Protein AF-A0A5Q0H2X4-F1 (afdb_monomer_lite)

Radius of gyration: 27.05 Å; chains: 1; bounding box: 94×73×56 Å

Structure (mmCIF, N/CA/C/O backbone):
data_AF-A0A5Q0H2X4-F1
#
_entry.id   AF-A0A5Q0H2X4-F1
#
loop_
_atom_site.group_PDB
_atom_site.id
_atom_site.type_symbol
_atom_site.label_atom_id
_atom_site.label_alt_id
_atom_site.label_comp_id
_atom_site.label_asym_id
_atom_site.label_entity_id
_atom_site.label_seq_id
_atom_site.pdbx_PDB_ins_code
_atom_site.Cartn_x
_atom_site.Cartn_y
_atom_site.Cartn_z
_atom_site.occupancy
_atom_site.B_iso_or_equiv
_atom_site.auth_seq_id
_atom_site.auth_comp_id
_atom_site.auth_asym_id
_atom_site.auth_atom_id
_atom_site.pdbx_PDB_model_num
ATOM 1 N N . MET A 1 1 ? -45.430 1.462 -31.058 1.00 43.75 1 MET A N 1
ATOM 2 C CA . MET A 1 1 ? -44.218 1.511 -31.895 1.00 43.75 1 MET A CA 1
ATOM 3 C C . MET A 1 1 ? -43.609 2.867 -31.602 1.00 43.75 1 MET A C 1
ATOM 5 O O . MET A 1 1 ? -44.074 3.861 -32.139 1.00 43.75 1 MET A O 1
ATOM 9 N N . THR A 1 2 ? -42.750 2.924 -30.590 1.00 47.56 2 THR A N 1
ATOM 10 C CA . THR A 1 2 ? -42.225 4.180 -30.048 1.00 47.56 2 THR A CA 1
ATOM 11 C C . THR A 1 2 ? -40.719 4.004 -29.988 1.00 47.56 2 THR A C 1
ATOM 13 O O . THR A 1 2 ? -40.235 3.204 -29.190 1.00 47.56 2 THR A O 1
ATOM 16 N N . ASP A 1 3 ? -40.020 4.670 -30.903 1.00 52.47 3 ASP A N 1
ATOM 17 C CA . ASP A 1 3 ? -38.563 4.743 -30.939 1.00 52.47 3 ASP A CA 1
ATOM 18 C C . ASP A 1 3 ? -38.061 5.414 -29.659 1.00 52.47 3 ASP A C 1
ATOM 20 O O . ASP A 1 3 ? -38.459 6.538 -29.345 1.00 52.47 3 ASP A O 1
ATOM 24 N N . GLN A 1 4 ? -37.188 4.729 -28.919 1.00 46.78 4 GLN A N 1
ATOM 25 C CA . GLN A 1 4 ? -36.352 5.382 -27.919 1.00 46.78 4 GLN A CA 1
ATOM 26 C C . GLN A 1 4 ? -35.017 5.784 -28.557 1.00 46.78 4 GLN A C 1
ATOM 28 O O . GLN A 1 4 ? -34.407 4.967 -29.251 1.00 46.78 4 GLN A O 1
ATOM 33 N N . PRO A 1 5 ? -34.541 7.017 -28.318 1.00 55.75 5 PRO A N 1
ATOM 34 C CA . PRO A 1 5 ? -33.238 7.451 -28.785 1.00 55.75 5 PRO A CA 1
ATOM 35 C C . PRO A 1 5 ? -32.143 6.781 -27.949 1.00 55.75 5 PRO A C 1
ATOM 37 O O . PRO A 1 5 ? -32.189 6.775 -26.720 1.00 55.75 5 PRO A O 1
ATOM 40 N N . ILE A 1 6 ? -31.155 6.209 -28.634 1.00 51.12 6 ILE A N 1
ATOM 41 C CA . ILE A 1 6 ? -29.937 5.687 -28.017 1.00 51.12 6 ILE A CA 1
ATOM 42 C C . ILE A 1 6 ? -29.057 6.896 -27.699 1.00 51.12 6 ILE A C 1
ATOM 44 O O . ILE A 1 6 ? -28.429 7.465 -28.595 1.00 51.12 6 ILE A O 1
ATOM 48 N N . ASP A 1 7 ? -29.034 7.303 -26.430 1.00 46.31 7 ASP A N 1
ATOM 49 C CA . ASP A 1 7 ? -28.083 8.296 -25.940 1.00 46.31 7 ASP A CA 1
ATOM 50 C C . ASP A 1 7 ? -26.659 7.777 -26.164 1.00 46.31 7 ASP A C 1
ATOM 52 O O . ASP A 1 7 ? -26.173 6.861 -25.498 1.00 46.31 7 ASP A O 1
ATOM 56 N N . SER A 1 8 ? -25.984 8.381 -27.140 1.00 51.12 8 SER A N 1
ATOM 57 C CA . SER A 1 8 ? -24.562 8.189 -27.410 1.00 51.12 8 SER A CA 1
ATOM 58 C C . SER A 1 8 ? -23.751 8.976 -26.381 1.00 51.12 8 SER A C 1
ATOM 60 O O . SER A 1 8 ? -23.125 9.988 -26.694 1.00 51.12 8 SER A O 1
ATOM 62 N N . ALA A 1 9 ? -23.786 8.535 -25.124 1.00 49.41 9 ALA A N 1
ATOM 63 C CA . ALA A 1 9 ? -22.843 9.001 -24.122 1.00 49.41 9 ALA A CA 1
ATOM 64 C C . ALA A 1 9 ? -21.481 8.368 -24.429 1.00 49.41 9 ALA A C 1
ATOM 66 O O . ALA A 1 9 ? -21.267 7.172 -24.244 1.00 49.41 9 ALA A O 1
ATOM 67 N N . SER A 1 10 ? -20.579 9.195 -24.953 1.00 47.31 10 SER A N 1
ATOM 68 C CA . SER A 1 10 ? -19.174 8.883 -25.189 1.00 47.31 10 SER A CA 1
ATOM 69 C C . SER A 1 10 ? -18.536 8.342 -23.906 1.00 47.31 10 SER A C 1
ATOM 71 O O . SER A 1 10 ? -18.196 9.097 -22.994 1.00 47.31 10 SER A O 1
ATOM 73 N N . THR A 1 11 ? -18.398 7.021 -23.814 1.00 44.31 11 THR A N 1
ATOM 74 C CA . THR A 1 11 ? -17.604 6.362 -22.781 1.00 44.31 11 THR A CA 1
ATOM 75 C C . THR A 1 11 ? -16.141 6.630 -23.098 1.00 44.31 11 THR A C 1
ATOM 77 O O . THR A 1 11 ? -15.501 5.864 -23.823 1.00 44.31 11 THR A O 1
ATOM 80 N N . ALA A 1 12 ? -15.601 7.731 -22.570 1.00 47.34 12 ALA A N 1
ATOM 81 C CA . ALA A 1 12 ? -14.167 7.823 -22.353 1.00 47.34 12 ALA A CA 1
ATOM 82 C C . ALA A 1 12 ? -13.797 6.599 -21.509 1.00 47.34 12 ALA A C 1
ATOM 84 O O . ALA A 1 12 ? -14.137 6.519 -20.331 1.00 47.34 12 ALA A O 1
ATOM 85 N N . THR A 1 13 ? -13.235 5.588 -22.167 1.00 57.12 13 THR A N 1
ATOM 86 C CA . THR A 1 13 ? -12.832 4.346 -21.519 1.00 57.12 13 THR A CA 1
ATOM 87 C C . THR A 1 13 ? -11.725 4.736 -20.562 1.00 57.12 13 THR A C 1
ATOM 89 O O . THR A 1 13 ? -10.638 5.116 -21.001 1.00 57.12 13 THR A O 1
ATOM 92 N N . GLU A 1 14 ? -12.026 4.745 -19.265 1.00 60.31 14 GLU A N 1
ATOM 93 C CA . GLU A 1 14 ? -10.989 4.929 -18.263 1.00 60.31 14 GLU A CA 1
ATOM 94 C C . GLU A 1 14 ? -9.902 3.874 -18.517 1.00 60.31 14 GLU A C 1
ATOM 96 O O . GLU A 1 14 ? -10.232 2.716 -18.803 1.00 60.31 14 GLU A O 1
ATOM 101 N N . PRO A 1 15 ? -8.614 4.258 -18.490 1.00 70.81 15 PRO A N 1
ATOM 102 C CA . PRO A 1 15 ? -7.536 3.303 -18.682 1.00 70.81 15 PRO A CA 1
ATOM 103 C C . PRO A 1 15 ? -7.686 2.161 -17.675 1.00 70.81 15 PRO A C 1
ATOM 105 O O . PRO A 1 15 ? -7.915 2.392 -16.486 1.00 70.81 15 PRO A O 1
ATOM 108 N N . SER A 1 16 ? -7.599 0.922 -18.163 1.00 80.31 16 SER A N 1
ATOM 109 C CA . SER A 1 16 ? -7.745 -0.254 -17.309 1.00 80.31 16 SER A CA 1
ATOM 110 C C . SER A 1 16 ? -6.611 -0.317 -16.281 1.00 80.31 16 SER A C 1
ATOM 112 O O . SER A 1 16 ? -5.504 0.164 -16.514 1.00 80.31 16 SER A O 1
ATOM 114 N N . ALA A 1 17 ? -6.853 -0.968 -15.143 1.00 73.88 17 ALA A N 1
ATOM 115 C CA . ALA A 1 17 ? -5.816 -1.145 -14.125 1.00 73.88 17 ALA A CA 1
ATOM 116 C C . ALA A 1 17 ? -4.583 -1.900 -14.659 1.00 73.88 17 ALA A C 1
ATOM 118 O O . ALA A 1 17 ? -3.464 -1.663 -14.218 1.00 73.88 17 ALA A O 1
ATOM 119 N N . GLU A 1 18 ? -4.780 -2.797 -15.625 1.00 78.81 18 GLU A N 1
ATOM 120 C CA . GLU A 1 18 ? -3.687 -3.478 -16.319 1.00 78.81 18 GLU A CA 1
ATOM 121 C C . GLU A 1 18 ? -2.883 -2.507 -17.191 1.00 78.81 18 GLU A C 1
ATOM 123 O O . GLU A 1 18 ? -1.657 -2.528 -17.158 1.00 78.81 18 GLU A O 1
ATOM 128 N N . HIS A 1 19 ? -3.557 -1.593 -17.897 1.00 83.19 19 HIS A N 1
ATOM 129 C CA . HIS A 1 19 ? -2.894 -0.536 -18.658 1.00 83.19 19 HIS A CA 1
ATOM 130 C C . HIS A 1 19 ? -2.036 0.367 -17.763 1.00 83.19 19 HIS A C 1
ATOM 132 O O . HIS A 1 19 ? -0.906 0.689 -18.125 1.00 83.19 19 HIS A O 1
ATOM 138 N N . ASP A 1 20 ? -2.537 0.739 -16.583 1.00 84.44 20 ASP A N 1
ATOM 139 C CA . ASP A 1 20 ? -1.793 1.567 -15.629 1.00 84.44 20 ASP A CA 1
ATOM 140 C C . ASP A 1 20 ? -0.519 0.881 -15.137 1.00 84.44 20 ASP A C 1
ATOM 142 O O . ASP A 1 20 ? 0.549 1.493 -15.114 1.00 84.44 20 ASP A O 1
ATOM 146 N N . VAL A 1 21 ? -0.620 -0.401 -14.786 1.00 81.75 21 VAL A N 1
ATOM 147 C CA . VAL A 1 21 ? 0.524 -1.200 -14.343 1.00 81.75 21 VAL A CA 1
ATOM 148 C C . VAL A 1 21 ? 1.541 -1.366 -15.469 1.00 81.75 21 VAL A C 1
ATOM 150 O O . VAL A 1 21 ? 2.728 -1.154 -15.243 1.00 81.75 21 VAL A O 1
ATOM 153 N N . VAL A 1 22 ? 1.097 -1.662 -16.693 1.00 83.56 22 VAL A N 1
ATOM 154 C CA . VAL A 1 22 ? 1.979 -1.763 -17.867 1.00 83.56 22 VAL A CA 1
ATOM 155 C C . VAL A 1 22 ? 2.694 -0.438 -18.140 1.00 83.56 22 VAL A C 1
ATOM 157 O O . VAL A 1 22 ? 3.900 -0.429 -18.378 1.00 83.56 22 VAL A O 1
ATOM 160 N N . MET A 1 23 ? 1.984 0.690 -18.066 1.00 84.25 23 MET A N 1
ATOM 161 C CA . MET A 1 23 ? 2.589 2.012 -18.240 1.00 84.25 23 MET A CA 1
ATOM 162 C C . MET A 1 23 ? 3.655 2.287 -17.171 1.00 84.25 23 MET A C 1
ATOM 164 O O . MET A 1 23 ? 4.727 2.803 -17.481 1.00 84.25 23 MET A O 1
ATOM 168 N N . LEU A 1 24 ? 3.383 1.925 -15.917 1.00 81.56 24 LEU A N 1
ATOM 169 C CA . LEU A 1 24 ? 4.330 2.094 -14.820 1.00 81.56 24 LEU A CA 1
ATOM 170 C C . LEU A 1 24 ? 5.539 1.146 -14.923 1.00 81.56 24 LEU A C 1
ATOM 172 O O . LEU A 1 24 ? 6.652 1.543 -14.585 1.00 81.56 24 LEU A O 1
ATOM 176 N N . LEU A 1 25 ? 5.349 -0.083 -15.408 1.00 82.12 25 LEU A N 1
ATOM 177 C CA . LEU A 1 25 ? 6.445 -1.015 -15.688 1.00 82.12 25 LEU A CA 1
ATOM 178 C C . LEU A 1 25 ? 7.352 -0.505 -16.805 1.00 82.12 25 LEU A C 1
ATOM 180 O O . LEU A 1 25 ? 8.570 -0.591 -16.685 1.00 82.12 25 LEU A O 1
ATOM 184 N N . ALA A 1 26 ? 6.785 0.096 -17.852 1.00 81.06 26 ALA A N 1
ATOM 185 C CA . ALA A 1 26 ? 7.577 0.669 -18.935 1.00 81.06 26 ALA A CA 1
ATOM 186 C C . ALA A 1 26 ? 8.573 1.736 -18.435 1.00 81.06 26 ALA A C 1
ATOM 188 O O . ALA A 1 26 ? 9.658 1.870 -18.999 1.00 81.06 26 ALA A O 1
ATOM 189 N N . LEU A 1 27 ? 8.260 2.451 -17.345 1.00 72.88 27 LEU A N 1
ATOM 190 C CA . LEU A 1 27 ? 9.184 3.397 -16.709 1.00 72.88 27 LEU A CA 1
ATOM 191 C C . LEU A 1 27 ? 10.402 2.706 -16.068 1.00 72.88 27 LEU A C 1
ATOM 193 O O . LEU A 1 27 ? 11.499 3.263 -16.093 1.00 72.88 27 LEU A O 1
ATOM 197 N N . LEU A 1 28 ? 10.239 1.495 -15.524 1.00 70.38 28 LEU A N 1
ATOM 198 C CA . LEU A 1 28 ? 11.356 0.713 -14.975 1.00 70.38 28 LEU A CA 1
ATOM 199 C C . LEU A 1 28 ? 12.333 0.254 -16.064 1.00 70.38 28 LEU A C 1
ATOM 201 O O . LEU A 1 28 ? 13.541 0.192 -15.813 1.00 70.38 28 LEU A O 1
ATOM 205 N N . ASP A 1 29 ? 11.811 -0.044 -17.254 1.00 73.94 29 ASP A N 1
ATOM 206 C CA . ASP A 1 29 ? 12.582 -0.597 -18.369 1.00 73.94 29 ASP A CA 1
ATOM 207 C C . ASP A 1 29 ? 13.216 0.477 -19.265 1.00 73.94 29 ASP A C 1
ATOM 209 O O . ASP A 1 29 ? 14.289 0.252 -19.826 1.00 73.94 29 ASP A O 1
ATOM 213 N N . ALA A 1 30 ? 12.582 1.648 -19.398 1.00 65.19 30 ALA A N 1
ATOM 214 C CA . ALA A 1 30 ? 13.017 2.701 -20.318 1.00 65.19 30 ALA A CA 1
ATOM 215 C C . ALA A 1 30 ? 14.294 3.442 -19.878 1.00 65.19 30 ALA A C 1
ATOM 217 O O . ALA A 1 30 ? 14.998 4.001 -20.721 1.00 65.19 30 ALA A O 1
ATOM 218 N N . GLU A 1 31 ? 14.606 3.465 -18.579 1.00 62.66 31 GLU A N 1
ATOM 219 C CA . GLU A 1 31 ? 15.732 4.237 -18.046 1.00 62.66 31 GLU A CA 1
ATOM 220 C C . GLU A 1 31 ? 16.996 3.366 -17.877 1.00 62.66 31 GLU A C 1
ATOM 222 O O . GLU A 1 31 ? 16.933 2.269 -17.295 1.00 62.66 31 GLU A O 1
ATOM 227 N N . PRO A 1 32 ? 18.183 3.850 -18.305 1.00 60.59 32 PRO A N 1
ATOM 2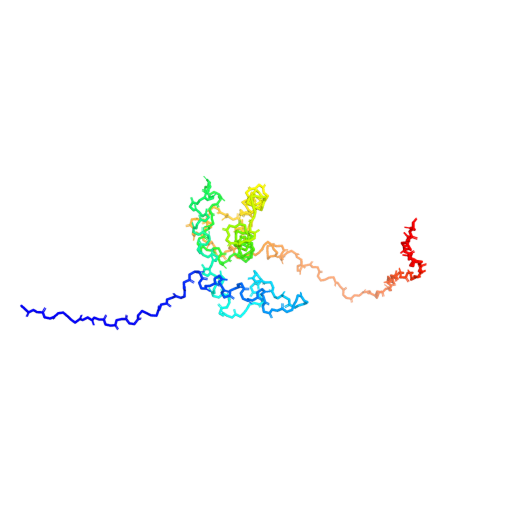28 C CA . PRO A 1 32 ? 19.454 3.211 -17.976 1.00 60.59 32 PRO A CA 1
ATOM 229 C C . PRO A 1 32 ? 19.545 2.991 -16.464 1.00 60.59 32 PRO A C 1
ATOM 231 O O . PRO A 1 32 ? 19.158 3.867 -15.693 1.00 60.59 32 PRO A O 1
ATOM 234 N N . ALA A 1 33 ? 20.103 1.862 -16.015 1.00 59.34 33 ALA A N 1
ATOM 235 C CA . ALA A 1 33 ? 20.155 1.503 -14.589 1.00 59.34 33 ALA A CA 1
ATOM 236 C C . ALA A 1 33 ? 20.728 2.611 -13.672 1.00 59.34 33 ALA A C 1
ATOM 238 O O . ALA A 1 33 ? 20.373 2.677 -12.500 1.00 59.34 33 ALA A O 1
ATOM 239 N N . ALA A 1 34 ? 21.566 3.502 -14.214 1.00 52.75 34 ALA A N 1
ATOM 240 C CA . ALA A 1 34 ? 22.149 4.646 -13.514 1.00 52.75 34 ALA A CA 1
ATOM 241 C C . ALA A 1 34 ? 21.173 5.819 -13.237 1.00 52.75 34 ALA A C 1
ATOM 243 O O . ALA A 1 34 ? 21.493 6.668 -12.410 1.00 52.75 34 ALA A O 1
ATOM 244 N N . ILE A 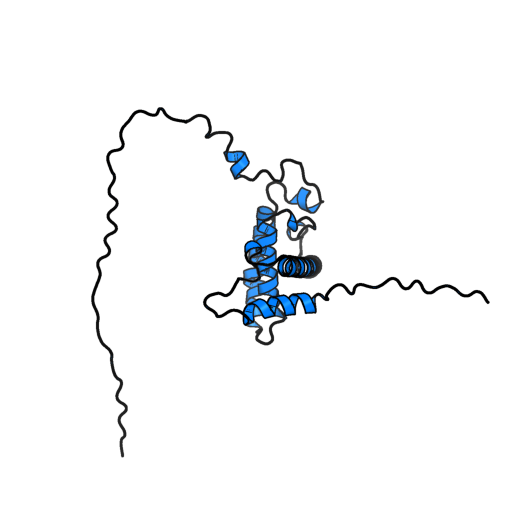1 35 ? 20.010 5.884 -13.904 1.00 61.59 35 ILE A N 1
ATOM 245 C CA . ILE A 1 35 ? 19.006 6.971 -13.812 1.00 61.59 35 ILE A CA 1
ATOM 246 C C . ILE A 1 35 ? 17.589 6.383 -13.641 1.00 61.59 35 ILE A C 1
ATOM 248 O O . ILE A 1 35 ? 16.591 6.963 -14.061 1.00 61.59 35 ILE A O 1
ATOM 252 N N . ARG A 1 36 ? 17.447 5.194 -13.044 1.00 63.38 36 ARG A N 1
ATOM 253 C CA . ARG A 1 36 ? 16.109 4.625 -12.830 1.00 63.38 36 ARG A CA 1
ATOM 254 C C . ARG A 1 36 ? 15.339 5.441 -11.800 1.00 63.38 36 ARG A C 1
ATOM 256 O O . ARG A 1 36 ? 15.615 5.384 -10.601 1.00 63.38 36 ARG A O 1
ATOM 263 N N . ARG A 1 37 ? 14.347 6.190 -12.281 1.00 70.62 37 ARG A N 1
ATOM 264 C CA . ARG A 1 37 ? 13.335 6.829 -11.440 1.00 70.62 37 ARG A CA 1
ATOM 265 C C . ARG A 1 37 ? 12.542 5.726 -10.746 1.00 70.62 37 ARG A C 1
ATOM 267 O O . ARG A 1 37 ? 12.038 4.813 -11.391 1.00 70.62 37 ARG A O 1
ATOM 274 N N . THR A 1 38 ? 12.484 5.771 -9.419 1.00 80.69 38 THR A N 1
ATOM 275 C CA . THR A 1 38 ? 11.774 4.756 -8.640 1.00 80.69 38 THR A CA 1
ATOM 276 C C . THR A 1 38 ? 10.268 4.951 -8.821 1.00 80.69 38 THR A C 1
ATOM 278 O O . THR A 1 38 ? 9.749 6.015 -8.473 1.00 80.69 38 THR A O 1
ATOM 281 N N . PRO A 1 39 ? 9.534 3.958 -9.349 1.00 80.69 39 PRO A N 1
ATOM 282 C CA . PRO A 1 39 ? 8.144 4.143 -9.763 1.00 80.69 39 PRO A CA 1
ATOM 283 C C . PRO A 1 39 ? 7.158 4.241 -8.584 1.00 80.69 39 PRO A C 1
ATOM 285 O O . PRO A 1 39 ? 5.969 4.470 -8.784 1.00 80.69 39 PRO A O 1
ATOM 288 N N . TRP A 1 40 ? 7.637 4.086 -7.346 1.00 87.94 40 TRP A N 1
ATOM 289 C CA . TRP A 1 40 ? 6.902 4.353 -6.103 1.00 87.94 40 TRP A CA 1
ATOM 290 C C . TRP A 1 40 ? 7.168 5.749 -5.514 1.00 87.94 40 TRP A C 1
ATOM 292 O O . TRP A 1 40 ? 6.547 6.132 -4.522 1.00 87.94 40 TRP A O 1
ATOM 302 N N . THR A 1 41 ? 8.086 6.532 -6.090 1.00 90.38 41 THR A N 1
ATOM 303 C CA . THR A 1 41 ? 8.434 7.862 -5.574 1.00 90.38 41 THR A CA 1
ATOM 304 C C . THR A 1 41 ? 7.604 8.931 -6.265 1.00 90.38 41 THR A C 1
ATOM 306 O O . THR A 1 41 ? 7.969 9.420 -7.329 1.00 90.38 41 THR A O 1
ATOM 309 N N . TRP A 1 42 ? 6.517 9.356 -5.617 1.00 90.75 42 TRP A N 1
ATOM 310 C CA . TRP A 1 42 ? 5.575 10.361 -6.128 1.00 90.75 42 TRP A CA 1
ATOM 311 C C . TRP A 1 42 ? 6.233 11.617 -6.724 1.00 90.75 42 TRP A C 1
ATOM 313 O O . TRP A 1 42 ? 5.794 12.103 -7.761 1.00 90.75 42 TRP A O 1
ATOM 323 N N . ALA A 1 43 ? 7.298 12.132 -6.101 1.00 90.56 43 ALA A N 1
ATOM 324 C CA . ALA A 1 43 ? 7.998 13.336 -6.557 1.00 90.56 43 ALA A CA 1
ATOM 325 C C . ALA A 1 43 ? 8.804 13.145 -7.858 1.00 90.56 43 ALA A C 1
ATOM 327 O O . ALA A 1 43 ? 9.158 14.127 -8.504 1.00 90.56 43 ALA A O 1
ATOM 328 N N . ALA A 1 44 ? 9.103 11.900 -8.238 1.00 88.00 44 ALA A N 1
ATOM 329 C CA . ALA A 1 44 ? 9.840 11.561 -9.454 1.00 88.00 44 ALA A CA 1
ATOM 330 C C . ALA A 1 44 ? 8.921 11.302 -10.665 1.00 88.00 44 ALA A C 1
ATOM 332 O O . ALA A 1 44 ? 9.417 11.062 -11.769 1.00 88.00 44 ALA A O 1
ATOM 333 N N . LEU A 1 45 ? 7.600 11.336 -10.456 1.00 88.31 45 LEU A N 1
ATOM 334 C CA . LEU A 1 45 ? 6.588 10.981 -11.445 1.00 88.31 45 LEU A CA 1
ATOM 335 C C . LEU A 1 45 ? 5.957 12.223 -12.091 1.00 88.31 45 LEU A C 1
ATOM 337 O O . LEU A 1 45 ? 5.697 13.243 -11.451 1.00 88.31 45 LEU A O 1
ATOM 341 N N . SER A 1 46 ? 5.657 12.114 -13.379 1.00 89.94 46 SER A N 1
ATOM 342 C CA . SER A 1 46 ? 4.808 13.041 -14.121 1.00 89.94 46 SER A CA 1
ATOM 343 C C . SER A 1 46 ? 3.357 12.984 -13.629 1.00 89.94 46 SER A C 1
ATOM 345 O O . SER A 1 46 ? 2.926 12.043 -12.965 1.00 89.94 46 SER A O 1
ATOM 347 N N . LYS A 1 47 ? 2.541 13.975 -14.005 1.00 91.62 47 LYS A N 1
ATOM 348 C CA . LYS A 1 47 ? 1.118 14.019 -13.618 1.00 91.62 47 LYS A CA 1
ATOM 349 C C . LYS A 1 47 ? 0.335 12.779 -14.067 1.00 91.62 47 LYS A C 1
ATOM 351 O O . LYS A 1 47 ? -0.542 12.322 -13.338 1.00 91.62 47 LYS A O 1
ATOM 356 N N . GLN A 1 48 ? 0.642 12.253 -15.252 1.00 90.25 48 GLN A N 1
ATOM 357 C CA . GLN A 1 48 ? -0.014 11.061 -15.789 1.00 90.25 48 GLN A CA 1
ATOM 358 C C . GLN A 1 48 ? 0.387 9.806 -15.005 1.00 90.25 48 GLN A C 1
ATOM 360 O O . GLN A 1 48 ? -0.480 9.018 -14.631 1.00 90.25 48 GLN A O 1
ATOM 365 N N . GLU A 1 49 ? 1.674 9.662 -14.690 1.00 90.94 49 GLU A N 1
ATOM 366 C CA . GLU A 1 49 ? 2.194 8.554 -13.881 1.00 90.94 49 GLU A CA 1
ATOM 367 C C . GLU A 1 49 ? 1.654 8.602 -12.447 1.00 90.94 49 GLU A C 1
ATOM 369 O O . GLU A 1 49 ? 1.237 7.576 -11.919 1.00 90.94 49 GLU A O 1
ATOM 374 N N . ILE A 1 50 ? 1.554 9.791 -11.839 1.00 93.69 50 ILE A N 1
ATOM 375 C CA . ILE A 1 50 ? 0.912 9.976 -10.527 1.00 93.69 50 ILE A CA 1
ATOM 376 C C . ILE A 1 50 ? -0.547 9.512 -10.571 1.00 93.69 50 ILE A C 1
ATOM 378 O O . ILE A 1 50 ? -1.003 8.828 -9.655 1.00 93.69 50 ILE A O 1
ATOM 382 N N . ALA A 1 51 ? -1.293 9.870 -11.619 1.00 93.50 51 ALA A N 1
ATOM 383 C CA . ALA A 1 51 ? -2.688 9.460 -11.750 1.00 93.50 51 ALA A CA 1
ATOM 384 C C . ALA A 1 51 ? -2.830 7.933 -11.878 1.00 93.50 51 ALA A C 1
ATOM 386 O O . ALA A 1 51 ? -3.715 7.352 -11.249 1.00 93.50 51 ALA A O 1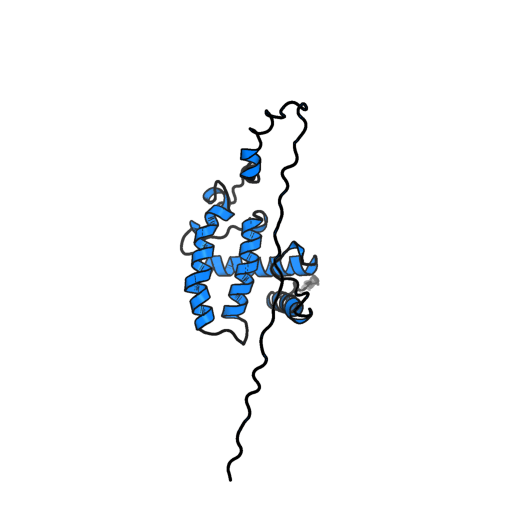
ATOM 387 N N . ALA A 1 52 ? -1.944 7.283 -12.635 1.00 92.50 52 ALA A N 1
ATOM 388 C CA . ALA A 1 52 ? -1.927 5.828 -12.771 1.00 92.50 52 ALA A CA 1
ATOM 389 C C . ALA A 1 52 ? -1.489 5.114 -11.488 1.00 92.50 52 ALA A C 1
ATOM 391 O O . ALA A 1 52 ? -2.138 4.155 -11.068 1.00 92.50 52 ALA A O 1
ATOM 392 N N . LEU A 1 53 ? -0.453 5.611 -10.805 1.00 94.31 53 LEU A N 1
ATOM 393 C CA . LEU A 1 53 ? -0.039 5.068 -9.513 1.00 94.31 53 LEU A CA 1
ATOM 394 C C . LEU A 1 53 ? -1.168 5.196 -8.488 1.00 94.31 53 LEU A C 1
ATOM 396 O O . LEU A 1 53 ? -1.457 4.238 -7.781 1.00 94.31 53 LEU A O 1
ATOM 400 N N . ARG A 1 54 ? -1.878 6.330 -8.453 1.00 96.19 54 ARG A N 1
ATOM 401 C CA . ARG A 1 54 ? -3.041 6.516 -7.572 1.00 96.19 54 ARG A CA 1
ATOM 402 C C . ARG A 1 54 ? -4.146 5.496 -7.845 1.00 96.19 54 ARG A C 1
ATOM 404 O O . ARG A 1 54 ? -4.671 4.923 -6.893 1.00 96.19 54 ARG A O 1
ATOM 411 N N . ARG A 1 55 ? -4.500 5.250 -9.112 1.00 95.56 55 ARG A N 1
ATOM 412 C CA . ARG A 1 55 ? -5.503 4.229 -9.473 1.00 95.56 55 ARG A CA 1
ATOM 413 C C . ARG A 1 55 ? -5.046 2.824 -9.079 1.00 95.56 55 ARG A C 1
ATOM 415 O O . ARG A 1 55 ? -5.830 2.072 -8.503 1.00 95.56 55 ARG A O 1
ATOM 422 N N . THR A 1 56 ? -3.771 2.514 -9.303 1.00 95.12 56 THR A N 1
ATOM 423 C CA . THR A 1 56 ? -3.170 1.224 -8.935 1.00 95.12 56 THR A CA 1
ATOM 424 C C . THR A 1 56 ? -3.189 1.011 -7.420 1.00 95.12 56 THR A C 1
ATOM 426 O O . THR A 1 56 ? -3.664 -0.023 -6.953 1.00 95.12 56 THR A O 1
ATOM 429 N N . VAL A 1 57 ? -2.763 2.012 -6.640 1.00 97.62 57 VAL A N 1
ATOM 430 C CA . VAL A 1 57 ? -2.821 1.980 -5.172 1.00 97.62 57 VAL A CA 1
ATOM 431 C C . VAL A 1 57 ? -4.254 1.825 -4.689 1.00 97.62 57 VAL A C 1
ATOM 433 O O . VAL A 1 57 ? -4.511 0.965 -3.858 1.00 97.62 57 VAL A O 1
ATOM 436 N N . ARG A 1 58 ? -5.209 2.587 -5.231 1.00 97.56 58 ARG A N 1
ATOM 437 C CA . ARG A 1 58 ? -6.616 2.482 -4.827 1.00 97.56 58 ARG A CA 1
ATOM 438 C C . ARG A 1 58 ? -7.180 1.080 -5.052 1.00 97.56 58 ARG A C 1
ATOM 440 O O . ARG A 1 58 ? -7.867 0.557 -4.181 1.00 97.56 58 ARG A O 1
ATOM 447 N N . ARG A 1 59 ? -6.870 0.459 -6.192 1.00 95.50 59 ARG A N 1
ATOM 448 C CA . ARG A 1 59 ? -7.273 -0.925 -6.462 1.00 95.50 59 ARG A CA 1
ATOM 449 C C . ARG A 1 59 ? -6.661 -1.887 -5.447 1.00 95.50 59 ARG A C 1
ATOM 451 O O . ARG A 1 59 ? -7.391 -2.652 -4.830 1.00 95.50 59 ARG A O 1
ATOM 458 N N . TRP A 1 60 ? -5.350 -1.806 -5.239 1.00 96.94 60 TRP A N 1
ATOM 459 C CA . TRP A 1 60 ? -4.670 -2.667 -4.276 1.00 96.94 60 TRP A CA 1
ATOM 460 C C . TRP A 1 60 ? -5.185 -2.471 -2.847 1.00 96.94 60 TRP A C 1
ATOM 462 O O . TRP A 1 60 ? -5.338 -3.447 -2.130 1.00 96.94 60 TRP A O 1
ATOM 472 N N . VAL A 1 61 ? -5.502 -1.239 -2.433 1.00 98.25 61 VAL A N 1
ATOM 473 C CA . VAL A 1 61 ? -6.115 -0.944 -1.127 1.00 98.25 61 VAL A CA 1
ATOM 474 C C . VAL A 1 61 ? -7.458 -1.660 -0.977 1.00 98.25 61 VAL A C 1
ATOM 476 O O . VAL A 1 61 ? -7.706 -2.262 0.067 1.00 98.25 61 VAL A O 1
ATOM 479 N N . ASN A 1 62 ? -8.299 -1.645 -2.015 1.00 97.12 62 ASN A N 1
ATOM 480 C CA . ASN A 1 62 ? -9.568 -2.374 -2.005 1.00 97.12 62 ASN A CA 1
ATOM 481 C C . ASN A 1 62 ? -9.336 -3.883 -1.847 1.00 97.12 62 ASN A C 1
ATOM 483 O O . ASN A 1 62 ? -9.943 -4.507 -0.978 1.00 97.12 62 ASN A O 1
ATOM 487 N N . ASP A 1 63 ? -8.417 -4.452 -2.630 1.00 96.69 63 ASP A N 1
ATOM 488 C CA . ASP A 1 63 ? -8.089 -5.880 -2.575 1.00 96.69 63 ASP A CA 1
ATOM 489 C C . ASP A 1 63 ? -7.487 -6.263 -1.211 1.00 96.69 63 ASP A C 1
ATOM 491 O O . ASP A 1 63 ? -7.896 -7.242 -0.586 1.00 96.69 63 ASP A O 1
ATOM 495 N N . TYR A 1 64 ? -6.571 -5.447 -0.690 1.00 98.00 64 TYR A N 1
ATOM 496 C CA . TYR A 1 64 ? -5.973 -5.610 0.630 1.00 98.00 64 TYR A CA 1
ATOM 497 C C . TYR A 1 64 ? -7.037 -5.584 1.733 1.00 98.00 64 TYR A C 1
ATOM 499 O O . TYR A 1 64 ? -7.023 -6.442 2.614 1.00 98.00 64 TYR A O 1
ATOM 507 N N . ASN A 1 65 ? -7.972 -4.633 1.706 1.00 98.00 65 ASN A N 1
ATOM 508 C CA . ASN A 1 65 ? -8.994 -4.517 2.747 1.00 98.00 65 ASN A CA 1
ATOM 509 C C . ASN A 1 65 ? -9.946 -5.721 2.754 1.00 98.00 65 ASN A C 1
ATOM 511 O O . ASN A 1 65 ? -10.465 -6.076 3.808 1.00 98.00 65 ASN A O 1
ATOM 515 N N . VAL A 1 66 ? -10.146 -6.371 1.605 1.00 97.62 66 VAL A N 1
ATOM 516 C CA . VAL A 1 66 ? -10.961 -7.588 1.490 1.00 97.62 66 VAL A CA 1
ATOM 517 C C . VAL A 1 66 ? -10.184 -8.838 1.908 1.00 97.62 66 VAL A C 1
ATOM 519 O O . VAL A 1 66 ? -10.723 -9.698 2.600 1.00 97.62 66 VAL A O 1
ATOM 522 N N . VAL A 1 67 ? -8.931 -8.970 1.470 1.00 96.81 67 VAL A N 1
ATOM 523 C CA . VAL A 1 67 ? -8.174 -10.233 1.560 1.00 96.81 67 VAL A CA 1
ATOM 524 C C . VAL A 1 67 ? -7.231 -10.270 2.762 1.00 96.81 67 VAL A C 1
ATOM 526 O O . VAL A 1 67 ? -6.946 -11.336 3.311 1.00 96.81 67 VAL A O 1
ATOM 529 N N . HIS A 1 68 ? -6.699 -9.120 3.164 1.00 96.56 68 HIS A N 1
ATOM 530 C CA . HIS A 1 68 ? -5.607 -9.023 4.125 1.00 96.56 68 HIS A CA 1
ATOM 531 C C . HIS A 1 68 ? -5.983 -8.315 5.424 1.00 96.56 68 HIS A C 1
ATOM 533 O O . HIS A 1 68 ? -5.335 -8.600 6.425 1.00 96.56 68 HIS A O 1
ATOM 539 N N . ALA A 1 69 ? -6.972 -7.429 5.475 1.00 97.19 69 ALA A N 1
ATOM 540 C CA . ALA A 1 69 ? -7.375 -6.839 6.750 1.00 97.19 69 ALA A CA 1
ATOM 541 C C . ALA A 1 69 ? -8.186 -7.855 7.577 1.00 97.19 69 ALA A C 1
ATOM 543 O O . ALA A 1 69 ? -9.315 -8.192 7.235 1.00 97.19 69 ALA A O 1
ATOM 544 N N . VAL A 1 70 ? -7.612 -8.353 8.676 1.00 96.06 70 VAL A N 1
ATOM 545 C CA . VAL A 1 70 ? -8.271 -9.318 9.578 1.00 96.06 70 VAL A CA 1
ATOM 546 C C . VAL A 1 70 ? -8.977 -8.603 10.730 1.00 96.06 70 VAL A C 1
ATOM 548 O O . VAL A 1 70 ? -9.950 -9.107 11.289 1.00 96.06 70 VAL A O 1
ATOM 551 N N . THR A 1 71 ? -8.502 -7.413 11.095 1.00 96.44 71 THR A N 1
ATOM 552 C CA . THR A 1 71 ? -9.093 -6.593 12.159 1.00 96.44 71 THR A CA 1
ATOM 553 C C . THR A 1 71 ? -9.395 -5.186 11.663 1.00 96.44 71 THR A C 1
ATOM 555 O O . THR A 1 71 ? -8.794 -4.710 10.702 1.00 96.44 71 THR A O 1
ATOM 558 N N . SER A 1 72 ? -10.273 -4.466 12.365 1.00 95.25 72 SER A N 1
ATOM 559 C CA . SER A 1 72 ? -10.562 -3.058 12.058 1.00 95.25 72 SER A CA 1
ATOM 560 C C . SER A 1 72 ? -9.326 -2.155 12.144 1.00 95.25 72 SER A C 1
ATOM 562 O O . SER A 1 72 ? -9.268 -1.140 11.460 1.00 95.25 72 SER A O 1
ATOM 564 N N . ARG A 1 73 ? -8.308 -2.536 12.928 1.00 96.19 73 ARG A N 1
ATOM 565 C CA . ARG A 1 73 ? -7.015 -1.831 13.000 1.00 96.19 73 ARG A CA 1
ATOM 566 C C . ARG A 1 73 ? -6.144 -2.041 11.765 1.00 96.19 73 ARG A C 1
ATOM 568 O O . ARG A 1 73 ? -5.208 -1.288 11.535 1.00 96.19 73 ARG A O 1
ATOM 575 N N . GLU A 1 74 ? -6.424 -3.052 10.960 1.00 97.31 74 GLU A N 1
ATOM 576 C CA . GLU A 1 74 ? -5.645 -3.330 9.755 1.00 97.31 74 GLU A CA 1
ATOM 577 C C . GLU A 1 74 ? -6.263 -2.710 8.507 1.00 97.31 74 GLU A C 1
ATOM 579 O O . GLU A 1 74 ? -5.605 -2.710 7.474 1.00 97.31 74 GLU A O 1
ATOM 584 N N . VAL A 1 75 ? -7.481 -2.164 8.597 1.00 97.81 75 VAL A N 1
ATOM 585 C CA . VAL A 1 75 ? -8.160 -1.496 7.482 1.00 97.81 75 VAL A CA 1
ATOM 586 C C . VAL A 1 75 ? -7.422 -0.214 7.106 1.00 97.81 75 VAL A C 1
ATOM 588 O O . VAL A 1 75 ? -7.133 0.632 7.962 1.00 97.81 75 VAL A O 1
ATOM 591 N N . ILE A 1 76 ? -7.152 -0.071 5.810 1.00 98.19 76 ILE A N 1
ATOM 592 C CA . ILE A 1 76 ? -6.654 1.157 5.196 1.00 98.19 76 ILE A CA 1
ATOM 593 C C . ILE A 1 76 ? -7.870 2.035 4.864 1.00 98.19 76 ILE A C 1
ATOM 595 O O . ILE A 1 76 ? -8.737 1.587 4.113 1.00 98.19 76 ILE A O 1
ATOM 599 N N . PRO A 1 77 ? -7.966 3.262 5.398 1.00 96.69 77 PRO A N 1
ATOM 600 C CA . PRO A 1 77 ? -9.119 4.125 5.161 1.00 96.69 77 PRO A CA 1
ATOM 601 C C . PRO A 1 77 ? -9.069 4.826 3.800 1.00 96.69 77 PRO A C 1
ATOM 603 O O . PRO A 1 77 ? -7.990 5.084 3.270 1.00 96.69 77 PRO A O 1
ATOM 606 N N . ASP A 1 78 ? -10.229 5.235 3.278 1.00 94.44 78 ASP A N 1
ATOM 607 C CA . ASP A 1 78 ? -10.354 5.948 1.991 1.00 94.44 78 ASP A CA 1
ATOM 608 C C . ASP A 1 78 ? -9.580 7.275 1.946 1.00 94.44 78 ASP A C 1
ATOM 610 O O . ASP A 1 78 ? -9.176 7.745 0.882 1.00 94.44 78 ASP A O 1
ATOM 614 N N . CYS A 1 79 ? -9.335 7.880 3.109 1.00 94.50 79 CYS A N 1
ATOM 615 C CA . CYS A 1 79 ? -8.572 9.115 3.246 1.00 94.50 79 CYS A CA 1
ATOM 616 C C . CYS A 1 79 ? -7.051 8.930 3.126 1.00 94.50 79 CYS A C 1
ATOM 618 O O . CYS A 1 79 ? -6.335 9.915 3.293 1.00 94.50 79 CYS A O 1
ATOM 620 N N . TRP A 1 80 ? -6.537 7.728 2.832 1.00 96.06 80 TRP A N 1
ATOM 621 C CA . TRP A 1 80 ? -5.098 7.421 2.807 1.00 96.06 80 TRP A CA 1
ATOM 622 C C . TRP A 1 80 ? -4.252 8.413 1.991 1.00 96.06 80 TRP A C 1
ATOM 624 O O . TRP A 1 80 ? -3.110 8.687 2.355 1.00 96.06 80 TRP A O 1
ATOM 634 N N . GLU A 1 81 ? -4.806 9.008 0.930 1.00 94.00 81 GLU A N 1
ATOM 635 C CA . GLU A 1 81 ? -4.130 10.021 0.101 1.00 94.00 81 GLU A CA 1
ATOM 636 C C . GLU A 1 81 ? -3.767 11.294 0.876 1.00 94.00 81 GLU A C 1
ATOM 638 O O . GLU A 1 81 ? -2.849 12.025 0.505 1.00 94.00 81 GLU A O 1
ATOM 643 N N . LEU A 1 82 ? -4.494 11.572 1.955 1.00 91.50 82 LEU A N 1
ATOM 644 C CA . LEU A 1 82 ? -4.271 12.722 2.815 1.00 91.50 82 LEU A CA 1
ATOM 645 C C . LEU A 1 82 ? -3.156 12.466 3.846 1.00 91.50 82 LEU A C 1
ATOM 647 O O . LEU A 1 82 ? -2.730 13.415 4.503 1.00 91.50 82 LEU A O 1
ATOM 651 N N . HIS A 1 83 ? -2.677 11.222 3.971 1.00 92.12 83 HIS A N 1
ATOM 652 C CA . HIS A 1 83 ? -1.614 10.794 4.882 1.00 92.12 83 HIS A CA 1
ATOM 653 C C . HIS A 1 83 ? -0.322 10.534 4.087 1.00 92.12 83 HIS A C 1
ATOM 655 O O . HIS A 1 83 ? -0.155 9.440 3.548 1.00 92.12 83 HIS A O 1
ATOM 661 N N . PRO A 1 84 ? 0.632 11.486 4.004 1.00 91.62 84 PRO A N 1
ATOM 662 C CA . PRO A 1 84 ? 1.788 11.360 3.110 1.00 91.62 84 PRO A CA 1
ATOM 663 C C . PRO A 1 84 ? 2.656 10.128 3.388 1.00 91.62 84 PRO A C 1
ATOM 665 O O . PRO A 1 84 ? 3.103 9.469 2.451 1.00 91.62 84 PRO A O 1
ATOM 668 N N . GLY A 1 85 ? 2.858 9.795 4.669 1.00 92.94 85 GLY A N 1
ATOM 669 C CA . GLY A 1 85 ? 3.593 8.594 5.070 1.00 92.94 85 GLY A CA 1
ATOM 670 C C . GLY A 1 85 ? 2.890 7.318 4.612 1.00 92.94 85 GLY A C 1
ATOM 671 O O . GLY A 1 85 ? 3.523 6.444 4.027 1.00 92.94 85 GLY A O 1
ATOM 672 N N . LEU A 1 86 ? 1.568 7.240 4.799 1.00 96.56 86 LEU A N 1
ATOM 673 C CA . LEU A 1 86 ? 0.781 6.101 4.338 1.00 96.56 86 LEU A CA 1
ATOM 674 C C . LEU A 1 86 ? 0.779 6.005 2.810 1.00 96.56 86 LEU A C 1
ATOM 676 O O . LEU A 1 86 ? 1.047 4.940 2.275 1.00 96.56 86 LEU A O 1
ATOM 680 N N . ALA A 1 87 ? 0.546 7.106 2.094 1.00 96.44 87 ALA A N 1
ATOM 681 C CA . ALA A 1 87 ? 0.562 7.125 0.632 1.00 96.44 87 ALA A CA 1
ATOM 682 C C . ALA A 1 87 ? 1.913 6.672 0.045 1.00 96.44 87 ALA A C 1
ATOM 684 O O . ALA A 1 87 ? 1.945 6.046 -1.017 1.00 96.44 87 ALA A O 1
ATOM 685 N N . HIS A 1 88 ? 3.030 6.966 0.717 1.00 95.81 88 HIS A N 1
ATOM 686 C CA . HIS A 1 88 ? 4.346 6.469 0.319 1.00 95.81 88 HIS A CA 1
ATOM 687 C C . HIS A 1 88 ? 4.494 4.961 0.569 1.00 95.81 88 HIS A C 1
ATOM 689 O O . HIS A 1 88 ? 4.839 4.226 -0.356 1.00 95.81 88 HIS A O 1
ATOM 695 N N . ASP A 1 89 ? 4.165 4.487 1.774 1.00 97.50 89 ASP A N 1
ATOM 696 C CA . ASP A 1 89 ? 4.238 3.060 2.117 1.00 97.50 89 ASP A CA 1
ATOM 697 C C . ASP A 1 89 ? 3.315 2.213 1.226 1.00 97.50 89 ASP A C 1
ATOM 699 O O . ASP A 1 89 ? 3.712 1.144 0.768 1.00 97.50 89 ASP A O 1
ATOM 703 N N . LEU A 1 90 ? 2.114 2.706 0.910 1.00 98.38 90 LEU A N 1
ATOM 704 C CA . LEU A 1 90 ? 1.177 2.047 -0.001 1.00 98.38 90 LEU A CA 1
ATOM 705 C C . LEU A 1 90 ? 1.736 1.922 -1.418 1.00 98.38 90 LEU A C 1
ATOM 707 O O . LEU A 1 90 ? 1.608 0.863 -2.030 1.00 98.38 90 LEU A O 1
ATOM 711 N N . ALA A 1 91 ? 2.381 2.974 -1.934 1.00 97.19 91 ALA A N 1
ATOM 712 C CA . ALA A 1 91 ? 3.030 2.910 -3.238 1.00 97.19 91 ALA A CA 1
ATOM 713 C C . ALA A 1 91 ? 4.091 1.802 -3.258 1.00 97.19 91 ALA A C 1
ATOM 715 O O . ALA A 1 91 ? 4.094 0.984 -4.171 1.00 97.19 91 ALA A O 1
ATOM 716 N N . VAL A 1 92 ? 4.937 1.711 -2.227 1.00 96.62 92 VAL A N 1
ATOM 717 C CA . VAL A 1 92 ? 5.932 0.632 -2.111 1.00 96.62 92 VAL A CA 1
ATOM 718 C C . VAL A 1 92 ? 5.259 -0.740 -2.027 1.00 96.62 92 VAL A C 1
ATOM 720 O O . VAL A 1 92 ? 5.645 -1.655 -2.753 1.00 96.62 92 VAL A O 1
ATOM 723 N N . MET A 1 93 ? 4.232 -0.893 -1.188 1.00 97.94 93 MET A N 1
ATOM 724 C CA . MET A 1 93 ? 3.542 -2.172 -0.995 1.00 97.94 93 MET A CA 1
ATOM 725 C C . MET A 1 93 ? 2.882 -2.698 -2.270 1.00 97.94 93 MET A C 1
ATOM 727 O O . MET A 1 93 ? 2.925 -3.905 -2.503 1.00 97.94 93 MET A O 1
ATOM 731 N N . VAL A 1 94 ? 2.338 -1.820 -3.117 1.00 96.50 94 VAL A N 1
ATOM 732 C CA . VAL A 1 94 ? 1.827 -2.190 -4.447 1.00 96.50 94 VAL A CA 1
ATOM 733 C C . VAL A 1 94 ? 2.914 -2.828 -5.304 1.00 96.50 94 VAL A C 1
ATOM 735 O O . VAL A 1 94 ? 2.673 -3.862 -5.921 1.00 96.50 94 VAL A O 1
ATOM 738 N N . TRP A 1 95 ? 4.113 -2.246 -5.329 1.00 94.50 95 TRP A N 1
ATOM 739 C CA . TRP A 1 95 ? 5.221 -2.774 -6.127 1.00 94.50 95 TRP A CA 1
ATOM 740 C C . TRP A 1 95 ? 5.752 -4.094 -5.588 1.00 94.50 95 TRP A C 1
ATOM 742 O O . TRP A 1 95 ? 5.978 -5.012 -6.369 1.00 94.50 95 TRP A O 1
ATOM 752 N N . VAL A 1 96 ? 5.885 -4.225 -4.265 1.00 96.06 96 VAL A N 1
ATOM 753 C CA . VAL A 1 96 ? 6.263 -5.503 -3.642 1.00 96.06 96 VAL A CA 1
ATOM 754 C C . VAL A 1 96 ? 5.209 -6.571 -3.947 1.00 96.06 96 VAL A C 1
ATOM 756 O O . VAL A 1 96 ? 5.553 -7.698 -4.298 1.00 96.06 96 VAL A O 1
ATOM 759 N N . TYR A 1 97 ? 3.921 -6.225 -3.854 1.00 95.69 97 TYR A N 1
ATOM 760 C CA . TYR A 1 97 ? 2.829 -7.133 -4.194 1.00 95.69 97 TYR A CA 1
ATOM 761 C C . TYR A 1 97 ? 2.888 -7.559 -5.665 1.00 95.69 97 TYR A C 1
ATOM 763 O O . TYR A 1 97 ? 2.787 -8.752 -5.947 1.00 95.69 97 TYR A O 1
ATOM 771 N N . TYR A 1 98 ? 3.105 -6.608 -6.579 1.00 92.69 98 TYR A N 1
ATOM 772 C CA . TYR A 1 98 ? 3.226 -6.866 -8.011 1.00 92.69 98 TYR A CA 1
ATOM 773 C C . TYR A 1 98 ? 4.398 -7.800 -8.338 1.00 92.69 98 TYR A C 1
ATOM 775 O O . TYR A 1 98 ? 4.191 -8.834 -8.968 1.00 92.69 98 TYR A O 1
ATOM 783 N N . ASP A 1 99 ? 5.599 -7.489 -7.844 1.00 92.50 99 ASP A N 1
ATOM 784 C CA . ASP A 1 99 ? 6.809 -8.307 -8.031 1.00 92.50 99 ASP A CA 1
ATOM 785 C C . ASP A 1 99 ? 6.631 -9.740 -7.500 1.00 92.50 99 ASP A C 1
ATOM 787 O O . ASP A 1 99 ? 7.236 -10.694 -7.984 1.00 92.50 99 ASP A O 1
ATOM 791 N N . THR A 1 100 ? 5.743 -9.908 -6.522 1.00 95.25 100 THR A N 1
ATOM 792 C CA . THR A 1 100 ? 5.482 -11.190 -5.873 1.00 95.25 100 THR A CA 1
ATOM 793 C C . THR A 1 100 ? 4.372 -12.020 -6.530 1.00 95.25 100 THR A C 1
ATOM 795 O O . THR A 1 100 ? 4.440 -13.248 -6.492 1.00 95.25 100 THR A O 1
ATOM 798 N N . HIS A 1 101 ? 3.335 -11.387 -7.086 1.00 91.88 101 HIS A N 1
ATOM 799 C CA . HIS A 1 101 ? 2.116 -12.080 -7.541 1.00 91.88 101 HIS A CA 1
ATOM 800 C C . HIS A 1 101 ? 1.845 -11.956 -9.042 1.00 91.88 101 HIS A C 1
ATOM 802 O O . HIS A 1 101 ? 1.000 -12.683 -9.565 1.00 91.88 101 HIS A O 1
ATOM 808 N N . HIS A 1 102 ? 2.514 -11.031 -9.728 1.00 89.19 102 HIS A N 1
ATOM 809 C CA . HIS A 1 102 ? 2.220 -10.696 -11.119 1.00 89.19 102 HIS A CA 1
ATOM 810 C C . HIS A 1 102 ? 3.446 -10.716 -12.039 1.00 89.19 102 HIS A C 1
ATOM 812 O O . HIS A 1 102 ? 3.266 -10.932 -13.238 1.00 89.19 102 HIS A O 1
ATOM 818 N N . ASP A 1 103 ? 4.667 -10.515 -11.530 1.00 89.50 103 ASP A N 1
ATOM 819 C CA . ASP A 1 103 ? 5.877 -10.613 -12.359 1.00 89.50 103 ASP A CA 1
ATOM 820 C C . ASP A 1 103 ? 6.062 -12.069 -12.857 1.00 89.50 103 ASP A C 1
ATOM 822 O O . ASP A 1 103 ? 5.972 -13.019 -12.078 1.00 89.50 103 ASP A O 1
ATOM 826 N N . PRO A 1 104 ? 6.352 -12.304 -14.150 1.00 91.50 104 PRO A N 1
ATOM 827 C CA . PRO A 1 104 ? 6.602 -13.654 -14.670 1.00 91.50 104 PRO A CA 1
ATOM 828 C C . PRO A 1 104 ? 7.768 -14.400 -13.998 1.00 91.50 104 PRO A C 1
ATOM 830 O O . PRO A 1 104 ? 7.890 -15.616 -14.141 1.00 91.50 104 PRO A O 1
ATOM 833 N N . ARG A 1 105 ? 8.650 -13.680 -13.299 1.00 93.81 105 ARG A N 1
ATOM 834 C CA . ARG A 1 105 ? 9.795 -14.206 -12.548 1.00 93.81 105 ARG A CA 1
ATOM 835 C C . ARG A 1 105 ? 9.478 -14.412 -11.065 1.00 93.81 105 ARG A C 1
ATOM 837 O O . ARG A 1 105 ? 10.373 -14.831 -10.330 1.00 93.81 105 ARG A O 1
ATOM 844 N N . SER A 1 106 ? 8.251 -14.129 -10.617 1.00 94.88 106 SER A N 1
ATOM 845 C CA . SER A 1 106 ? 7.830 -14.367 -9.237 1.00 94.88 106 SER A CA 1
ATOM 846 C C . SER A 1 106 ? 8.054 -15.828 -8.837 1.00 94.88 106 SER A C 1
ATOM 848 O O . SER A 1 106 ? 7.813 -16.762 -9.605 1.00 94.88 106 SER A O 1
ATOM 850 N N . THR A 1 107 ? 8.498 -16.041 -7.599 1.00 96.88 107 THR A N 1
ATOM 851 C CA . THR A 1 107 ? 8.750 -17.380 -7.047 1.00 96.88 107 THR A CA 1
ATOM 852 C C . THR A 1 107 ? 7.949 -17.609 -5.764 1.00 96.88 107 THR A C 1
ATOM 854 O O . THR A 1 107 ? 7.614 -16.647 -5.068 1.00 96.88 107 THR A O 1
ATOM 857 N N . PRO A 1 108 ? 7.701 -18.871 -5.361 1.00 97.00 108 PRO A N 1
ATOM 858 C CA . PRO A 1 108 ? 7.062 -19.161 -4.076 1.00 97.00 108 PRO A CA 1
ATOM 859 C C . PRO A 1 108 ? 7.805 -18.570 -2.869 1.00 97.00 108 PRO A C 1
ATOM 861 O O . PRO A 1 108 ? 7.180 -18.237 -1.866 1.00 97.00 108 PRO A O 1
ATOM 864 N N . LEU A 1 109 ? 9.132 -18.412 -2.960 1.00 97.56 109 LEU A N 1
ATOM 865 C CA . LEU A 1 109 ? 9.924 -17.781 -1.905 1.00 97.56 109 LEU A CA 1
ATOM 866 C C . LEU A 1 109 ? 9.598 -16.288 -1.772 1.00 97.56 109 LEU A C 1
ATOM 868 O O . LEU A 1 109 ? 9.447 -15.807 -0.655 1.00 97.56 109 LEU A O 1
ATOM 872 N N . MET A 1 110 ? 9.431 -15.578 -2.891 1.00 97.31 110 MET A N 1
ATOM 873 C CA . MET A 1 110 ? 9.012 -14.170 -2.884 1.00 97.31 110 MET A CA 1
ATOM 874 C C . MET A 1 110 ? 7.616 -14.021 -2.266 1.00 97.31 110 MET A C 1
ATOM 876 O O . MET A 1 110 ? 7.407 -13.149 -1.425 1.00 97.31 110 MET A O 1
ATOM 880 N N . ALA A 1 111 ? 6.692 -14.934 -2.593 1.00 96.19 111 ALA A N 1
ATOM 881 C CA . ALA A 1 111 ? 5.367 -14.989 -1.966 1.00 96.19 111 ALA A CA 1
ATOM 882 C C . ALA A 1 111 ? 5.449 -15.235 -0.455 1.00 96.19 111 ALA A C 1
ATOM 884 O O . ALA A 1 111 ? 4.799 -14.541 0.330 1.00 96.19 111 ALA A O 1
ATOM 885 N N . GLY A 1 112 ? 6.305 -16.167 -0.034 1.00 97.94 112 GLY A N 1
ATOM 886 C CA . GLY A 1 112 ? 6.609 -16.392 1.376 1.00 97.94 112 GLY A CA 1
ATOM 887 C C . GLY A 1 112 ? 7.130 -15.131 2.068 1.00 97.94 112 GLY A C 1
ATOM 888 O O . GLY A 1 112 ? 6.611 -14.752 3.116 1.00 97.94 112 GLY A O 1
ATOM 889 N N . ASP A 1 113 ? 8.100 -14.438 1.471 1.00 97.94 113 ASP A N 1
ATOM 890 C CA . ASP A 1 113 ? 8.676 -13.208 2.026 1.00 97.94 113 ASP A CA 1
ATOM 891 C C . ASP A 1 113 ? 7.646 -12.070 2.118 1.00 97.94 113 ASP A C 1
ATOM 893 O O . ASP A 1 113 ? 7.606 -11.359 3.127 1.00 97.94 113 ASP A O 1
ATOM 897 N N . TYR A 1 114 ? 6.749 -11.935 1.138 1.00 97.81 114 TYR A N 1
ATOM 898 C CA . TYR A 1 114 ? 5.615 -11.011 1.217 1.00 97.81 114 TYR A CA 1
ATOM 899 C C . TYR A 1 114 ? 4.750 -11.258 2.448 1.00 97.81 114 TYR A C 1
ATOM 901 O O . TYR A 1 114 ? 4.544 -10.343 3.251 1.00 97.81 114 TYR A O 1
ATOM 909 N N . HIS A 1 115 ? 4.291 -12.493 2.639 1.00 97.50 115 HIS A N 1
ATOM 910 C CA . HIS A 1 115 ? 3.387 -12.824 3.735 1.00 97.50 115 HIS A CA 1
ATOM 911 C C . HIS A 1 115 ? 4.062 -12.840 5.107 1.00 97.50 115 HIS A C 1
ATOM 913 O O . HIS A 1 115 ? 3.421 -12.497 6.099 1.00 97.50 115 HIS A O 1
ATOM 919 N N . LEU A 1 116 ? 5.333 -13.235 5.180 1.00 97.81 116 LEU A N 1
ATOM 920 C CA . LEU A 1 116 ? 6.038 -13.426 6.448 1.00 97.81 116 LEU A CA 1
ATOM 921 C C . LEU A 1 116 ? 6.816 -12.188 6.903 1.00 97.81 116 LEU A C 1
ATOM 923 O O . LEU A 1 116 ? 7.046 -12.039 8.102 1.00 97.81 116 LEU A O 1
ATOM 927 N N . ARG A 1 117 ? 7.230 -11.304 5.985 1.00 97.50 117 ARG A N 1
ATOM 928 C CA . ARG A 1 117 ? 8.071 -10.137 6.306 1.00 97.50 117 ARG A CA 1
ATOM 929 C C . ARG A 1 117 ? 7.388 -8.819 5.981 1.00 97.50 117 ARG A C 1
ATOM 931 O O . ARG A 1 117 ? 7.206 -7.996 6.877 1.00 97.50 117 ARG A O 1
ATOM 938 N N . TYR A 1 118 ? 7.005 -8.611 4.724 1.00 97.75 118 TYR A N 1
ATOM 939 C CA . TYR A 1 118 ? 6.554 -7.293 4.267 1.00 97.75 118 TYR A CA 1
ATOM 940 C C . TYR A 1 118 ? 5.159 -6.939 4.795 1.00 97.75 118 TYR A C 1
ATOM 942 O O . TYR A 1 118 ? 4.972 -5.875 5.388 1.00 97.75 118 TYR A O 1
ATOM 950 N N . LEU A 1 119 ? 4.194 -7.849 4.652 1.00 97.38 119 LEU A N 1
ATOM 951 C CA . LEU A 1 119 ? 2.807 -7.624 5.055 1.00 97.38 119 LEU A CA 1
ATOM 952 C C . LEU A 1 119 ? 2.647 -7.406 6.578 1.00 97.38 119 LEU A C 1
ATOM 954 O O . LEU A 1 119 ? 2.006 -6.421 6.958 1.00 97.38 119 LEU A O 1
ATOM 958 N N . PRO A 1 120 ? 3.250 -8.219 7.473 1.00 97.81 120 PRO A N 1
ATOM 959 C CA . PRO A 1 120 ? 3.162 -7.979 8.915 1.00 97.81 120 PRO A CA 1
ATOM 960 C C . PRO A 1 120 ? 3.829 -6.667 9.338 1.00 97.81 120 PRO A C 1
ATOM 962 O O . PRO A 1 120 ? 3.284 -5.938 10.166 1.00 97.81 120 PRO A O 1
ATOM 965 N N . ALA A 1 121 ? 4.982 -6.330 8.746 1.00 97.62 121 ALA A N 1
ATOM 966 C CA . ALA A 1 121 ? 5.691 -5.092 9.057 1.00 97.62 121 ALA A CA 1
ATOM 967 C C . ALA A 1 121 ? 4.892 -3.849 8.640 1.00 97.62 121 ALA A C 1
ATOM 969 O O . ALA A 1 121 ? 4.885 -2.860 9.369 1.00 97.62 121 ALA A O 1
ATOM 970 N N . PHE A 1 122 ? 4.213 -3.896 7.490 1.00 98.06 122 PHE A N 1
ATOM 971 C CA . PHE A 1 122 ? 3.310 -2.832 7.054 1.00 98.06 122 PHE A CA 1
ATOM 972 C C . PHE A 1 122 ? 2.129 -2.665 8.021 1.00 98.06 122 PHE A C 1
ATOM 974 O O . PHE A 1 122 ? 1.903 -1.565 8.524 1.00 98.06 122 PHE A O 1
ATOM 981 N N . ARG A 1 123 ? 1.439 -3.763 8.368 1.00 97.69 123 ARG A N 1
ATOM 982 C CA . ARG A 1 123 ? 0.316 -3.747 9.326 1.00 97.69 123 ARG A CA 1
ATOM 983 C C . ARG A 1 123 ? 0.700 -3.125 10.664 1.00 97.69 123 ARG A C 1
ATOM 985 O O . ARG A 1 123 ? -0.030 -2.285 11.180 1.00 97.69 123 ARG A O 1
ATOM 992 N N . ALA A 1 124 ? 1.868 -3.486 11.193 1.00 96.44 124 ALA A N 1
ATOM 993 C CA . ALA A 1 124 ? 2.363 -2.966 12.464 1.00 96.44 124 ALA A CA 1
ATOM 994 C C . ALA A 1 124 ? 2.590 -1.441 12.465 1.00 96.44 124 ALA A C 1
ATOM 996 O O . ALA A 1 124 ? 2.601 -0.831 13.532 1.00 96.44 124 ALA A O 1
ATOM 997 N N . ARG A 1 125 ? 2.764 -0.812 11.293 1.00 96.56 125 ARG A N 1
ATOM 998 C CA . ARG A 1 125 ? 2.965 0.640 11.166 1.00 96.56 125 ARG A CA 1
ATOM 999 C C . ARG A 1 125 ? 1.691 1.424 10.857 1.00 96.56 125 ARG A C 1
ATOM 1001 O O . ARG A 1 125 ? 1.727 2.644 10.978 1.00 96.56 125 ARG A O 1
ATOM 1008 N N . LEU A 1 126 ? 0.582 0.778 10.489 1.00 96.44 126 LEU A N 1
ATOM 1009 C CA . LEU A 1 126 ? -0.630 1.473 10.029 1.00 96.44 126 LEU A CA 1
ATOM 1010 C C . LEU A 1 126 ? -1.127 2.536 11.013 1.00 96.44 126 LEU A C 1
ATOM 1012 O O . LEU A 1 126 ? -1.321 3.679 10.613 1.00 96.44 126 LEU A O 1
ATOM 1016 N N . ASP A 1 127 ? -1.268 2.199 12.296 1.00 95.06 127 ASP A N 1
ATOM 1017 C CA . ASP A 1 127 ? -1.730 3.163 13.306 1.00 95.06 127 ASP A CA 1
ATOM 1018 C C . ASP A 1 127 ? -0.805 4.386 13.399 1.00 95.06 127 ASP A C 1
ATOM 1020 O O . ASP A 1 127 ? -1.278 5.516 13.474 1.00 95.06 127 ASP A O 1
ATOM 1024 N N . HIS A 1 128 ? 0.511 4.179 13.307 1.00 93.50 128 HIS A N 1
ATOM 1025 C CA . HIS A 1 128 ? 1.478 5.275 13.297 1.00 93.50 128 HIS A CA 1
ATOM 1026 C C . HIS A 1 128 ? 1.334 6.163 12.051 1.00 93.50 128 HIS A C 1
ATOM 1028 O O . HIS A 1 128 ? 1.381 7.387 12.159 1.00 93.50 128 HIS A O 1
ATOM 1034 N N . LEU A 1 129 ? 1.126 5.558 10.878 1.00 94.06 129 LEU A N 1
ATOM 1035 C CA . LEU A 1 129 ? 0.975 6.273 9.606 1.00 94.06 129 LEU A CA 1
ATOM 1036 C C . LEU A 1 129 ? -0.339 7.073 9.523 1.00 94.06 129 LEU A C 1
ATOM 1038 O O . LEU A 1 129 ? -0.413 8.061 8.788 1.00 94.06 129 LEU A O 1
ATOM 1042 N N . LEU A 1 130 ? -1.360 6.672 10.284 1.00 92.38 130 LEU A N 1
ATOM 1043 C CA . LEU A 1 130 ? -2.638 7.378 10.395 1.00 92.38 130 LEU A CA 1
ATOM 1044 C C . LEU A 1 130 ? -2.613 8.528 11.418 1.00 92.38 130 LEU A C 1
ATOM 1046 O O . LEU A 1 130 ? -3.448 9.428 11.340 1.00 92.38 130 LEU A O 1
ATOM 1050 N N . GLY A 1 131 ? -1.630 8.560 12.321 1.00 88.69 131 GLY A N 1
ATOM 1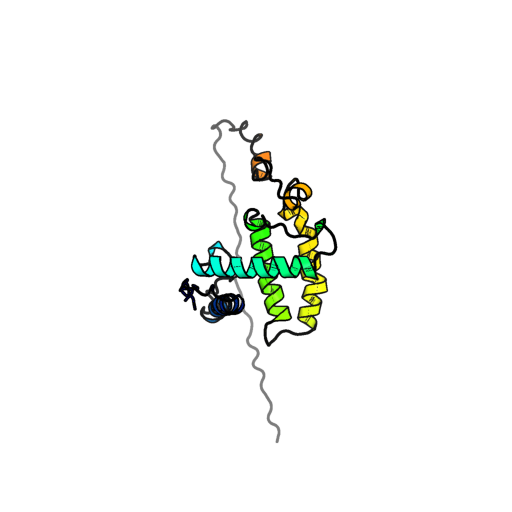051 C CA . GLY A 1 131 ? -1.392 9.675 13.237 1.00 88.69 131 GLY A CA 1
ATOM 1052 C C . GLY A 1 131 ? -2.015 9.495 14.624 1.00 88.69 131 GLY A C 1
ATOM 1053 O O . GLY A 1 131 ? -2.078 8.392 15.156 1.00 88.69 131 GLY A O 1
ATOM 1054 N N . GLY A 1 132 ? -2.407 10.610 15.252 1.00 85.81 132 GLY A N 1
ATOM 1055 C CA . GLY A 1 132 ? -2.756 10.652 16.681 1.00 85.81 132 GLY A CA 1
ATOM 1056 C C . GLY A 1 132 ? -4.070 9.964 17.065 1.00 85.81 132 GLY A C 1
ATOM 1057 O O . GLY A 1 132 ? -4.210 9.544 18.210 1.00 85.81 132 GLY A O 1
ATOM 1058 N N . ASP A 1 133 ? -5.010 9.830 16.124 1.00 90.00 133 ASP A N 1
ATOM 1059 C CA . ASP A 1 133 ? -6.283 9.134 16.336 1.00 90.00 133 ASP A CA 1
ATOM 1060 C C . ASP A 1 133 ? -6.647 8.256 15.123 1.00 90.00 133 ASP A C 1
ATOM 1062 O O . ASP A 1 133 ? -7.444 8.635 14.256 1.00 90.00 133 ASP A O 1
ATOM 1066 N N . PRO A 1 134 ? -6.036 7.065 15.026 1.00 92.12 134 PRO A N 1
ATOM 1067 C CA . PRO A 1 134 ? -6.215 6.186 13.882 1.00 92.12 134 PRO A CA 1
ATOM 1068 C C . PRO A 1 134 ? -7.597 5.506 13.870 1.00 92.12 134 PRO A C 1
ATOM 1070 O O . PRO A 1 134 ? -7.996 4.957 12.844 1.00 92.12 134 PRO A O 1
ATOM 1073 N N . ALA A 1 135 ? -8.342 5.512 14.982 1.00 92.62 135 ALA A N 1
ATOM 1074 C CA . ALA A 1 135 ? -9.696 4.961 15.030 1.00 92.62 135 ALA A CA 1
ATOM 1075 C C . ALA A 1 135 ? -10.695 5.912 14.357 1.00 92.62 135 ALA A C 1
ATOM 1077 O O . ALA A 1 135 ? -11.413 5.491 13.450 1.00 92.62 135 ALA A O 1
ATOM 1078 N N . SER A 1 136 ? -10.671 7.195 14.728 1.00 91.19 136 SER A N 1
ATOM 1079 C CA . SER A 1 136 ? -11.523 8.225 14.117 1.00 91.19 136 SER A CA 1
ATOM 1080 C C . SER A 1 136 ? -11.208 8.408 12.632 1.00 91.19 136 SER A C 1
ATOM 1082 O O . SER A 1 136 ? -12.116 8.439 11.803 1.00 91.19 136 SER A O 1
ATOM 1084 N N . CYS A 1 137 ? -9.924 8.381 12.260 1.00 91.88 137 CYS A N 1
ATOM 1085 C CA . CYS A 1 137 ? -9.505 8.422 10.859 1.00 91.88 137 CYS A CA 1
ATOM 1086 C C . CYS A 1 137 ? -10.162 7.309 10.016 1.00 91.88 137 CYS A C 1
ATOM 1088 O O . CYS A 1 137 ? -10.695 7.574 8.936 1.00 91.88 137 CYS A O 1
ATOM 1090 N N . ARG A 1 138 ? -10.210 6.073 10.536 1.00 93.44 138 ARG A N 1
ATOM 1091 C CA . ARG A 1 138 ? -10.876 4.941 9.864 1.00 93.44 138 ARG A CA 1
ATOM 1092 C C . ARG A 1 138 ? -12.392 5.061 9.796 1.00 93.44 138 ARG A C 1
ATOM 1094 O O . ARG A 1 138 ? -12.989 4.499 8.884 1.00 93.44 138 ARG A O 1
ATOM 1101 N N . ALA A 1 139 ? -13.002 5.813 10.704 1.00 91.38 139 ALA A N 1
ATOM 1102 C CA . ALA A 1 139 ? -14.412 6.182 10.621 1.00 91.38 139 ALA A CA 1
ATOM 1103 C C . ALA A 1 139 ? -14.677 7.328 9.619 1.00 91.38 139 ALA A C 1
ATOM 1105 O O . ALA A 1 139 ? -15.825 7.710 9.412 1.00 91.38 139 ALA A O 1
ATOM 1106 N N . GLY A 1 140 ? -13.634 7.879 8.984 1.00 88.38 140 GLY A N 1
ATOM 1107 C CA . GLY A 1 140 ? -13.728 9.041 8.097 1.00 88.38 140 GLY A CA 1
ATOM 1108 C C . GLY A 1 140 ? -13.684 10.382 8.837 1.00 88.38 140 GLY A C 1
ATOM 1109 O O . GLY A 1 140 ? -13.789 11.440 8.213 1.00 88.38 140 GLY A O 1
ATOM 1110 N N . GLU A 1 141 ? -13.477 10.368 10.151 1.00 88.94 141 GLU A N 1
ATOM 1111 C CA . GLU A 1 141 ? -13.483 11.552 11.000 1.00 88.94 141 GLU A CA 1
ATOM 1112 C C . GLU A 1 141 ? -12.084 12.175 11.083 1.00 88.94 141 GLU A C 1
ATOM 1114 O O . GLU A 1 141 ? -11.119 11.556 11.531 1.00 88.94 141 GLU A O 1
ATOM 1119 N N . HIS A 1 142 ? -11.974 13.431 10.645 1.00 83.19 142 HIS A N 1
ATOM 1120 C CA . HIS A 1 142 ? -10.714 14.171 10.584 1.00 83.19 142 HIS A CA 1
ATOM 1121 C C . HIS A 1 142 ? -10.866 15.528 11.293 1.00 83.19 142 HIS A C 1
ATOM 1123 O O . HIS A 1 142 ? -11.328 16.490 10.669 1.00 83.19 142 HIS A O 1
ATOM 1129 N N . PRO A 1 143 ? -10.500 15.650 12.584 1.00 74.50 143 PRO A N 1
ATOM 1130 C CA . PRO A 1 143 ? -10.556 16.937 13.280 1.00 74.50 143 PRO A CA 1
ATOM 1131 C C . PRO A 1 143 ? -9.570 17.916 12.638 1.00 74.50 143 PRO A C 1
ATOM 1133 O O . PRO A 1 143 ? -8.499 17.497 12.241 1.00 74.50 143 PRO A O 1
ATOM 1136 N N . ALA A 1 144 ? -9.849 19.220 12.559 1.00 71.62 144 ALA A N 1
ATOM 1137 C CA . ALA A 1 144 ? -8.981 20.183 11.851 1.00 71.62 144 ALA A CA 1
ATOM 1138 C C . ALA A 1 144 ? -7.489 20.150 12.266 1.00 71.62 144 ALA A C 1
ATOM 1140 O O . ALA A 1 144 ? -6.609 20.455 11.462 1.00 71.62 144 ALA A O 1
ATOM 1141 N N . SER A 1 145 ? -7.201 19.730 13.500 1.00 68.50 145 SER A N 1
ATOM 1142 C CA . SER A 1 145 ? -5.857 19.535 14.046 1.00 68.50 145 SER A CA 1
ATOM 1143 C C . SER A 1 145 ? -5.128 18.288 13.528 1.00 68.50 145 SER A C 1
ATOM 1145 O O . SER A 1 145 ? -3.944 18.132 13.808 1.00 68.50 145 SER A O 1
ATOM 1147 N N . TRP A 1 146 ? -5.770 17.407 12.763 1.00 69.56 146 TRP A N 1
ATOM 1148 C CA . TRP A 1 146 ? -5.218 16.105 12.381 1.00 69.56 146 TRP A CA 1
ATOM 1149 C C . TRP A 1 146 ? -3.990 16.190 11.460 1.00 69.56 146 TRP A C 1
ATOM 1151 O O . TRP A 1 146 ? -3.146 15.301 11.473 1.00 69.56 146 TRP A O 1
ATOM 1161 N N . ARG A 1 147 ? -3.859 17.279 10.688 1.00 64.25 147 ARG A N 1
ATOM 1162 C CA . ARG A 1 147 ? -2.680 17.553 9.844 1.00 64.25 147 ARG A CA 1
ATOM 1163 C C . ARG A 1 147 ? -1.511 18.173 10.600 1.00 64.25 147 ARG A C 1
ATOM 1165 O O . ARG A 1 147 ? -0.451 18.359 10.008 1.00 64.25 147 ARG A O 1
ATOM 1172 N N . THR A 1 148 ? -1.709 18.533 11.866 1.00 61.72 148 THR A N 1
ATOM 1173 C CA . THR A 1 148 ? -0.647 19.093 12.701 1.00 61.72 148 THR A CA 1
ATOM 1174 C C . THR A 1 148 ? 0.374 17.987 12.899 1.00 61.72 148 THR A C 1
ATOM 1176 O O . THR A 1 148 ? 0.104 16.997 13.580 1.00 61.72 148 THR A O 1
ATOM 1179 N N . SER A 1 149 ? 1.525 18.105 12.241 1.00 54.19 149 SER A N 1
ATOM 1180 C CA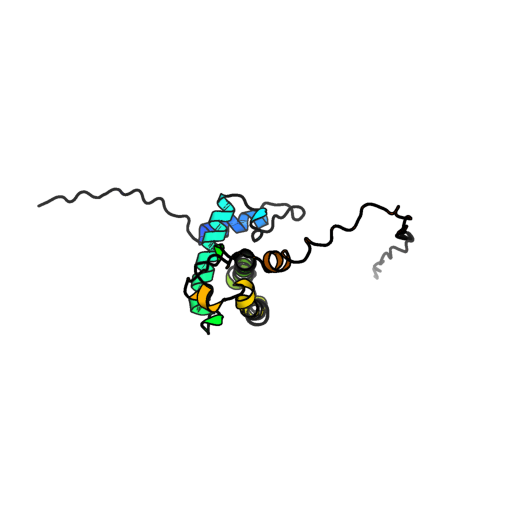 . SER A 1 149 ? 2.570 17.099 12.388 1.00 54.19 149 SER A CA 1
ATOM 1181 C C . SER A 1 149 ? 3.047 17.105 13.844 1.00 54.19 149 SER A C 1
ATOM 1183 O O . SER A 1 149 ? 3.012 18.155 14.488 1.00 54.19 149 SER A O 1
ATOM 1185 N N . PRO A 1 150 ? 3.575 15.997 14.390 1.00 53.44 150 PRO A N 1
ATOM 1186 C CA . PRO A 1 150 ? 4.204 16.023 15.712 1.00 53.44 150 PRO A CA 1
ATOM 1187 C C . PRO A 1 150 ? 5.277 17.126 15.841 1.00 53.44 150 PRO A C 1
ATOM 1189 O O . PRO A 1 150 ? 5.427 17.725 16.900 1.00 53.44 150 PRO A O 1
ATOM 1192 N N . GLY A 1 151 ? 5.958 17.476 14.740 1.00 51.81 151 GLY A N 1
ATOM 1193 C CA . GLY A 1 151 ? 6.894 18.609 14.673 1.00 51.81 151 GLY A CA 1
ATOM 1194 C C . GLY A 1 151 ? 6.252 20.001 14.791 1.00 51.81 151 GLY A C 1
ATOM 1195 O O . GLY A 1 151 ? 6.914 20.932 15.242 1.00 51.81 151 GLY A O 1
ATOM 1196 N N . ASP A 1 152 ? 4.971 20.149 14.454 1.00 53.47 152 ASP A N 1
ATOM 1197 C CA . ASP A 1 152 ? 4.210 21.385 14.677 1.00 53.47 152 ASP A CA 1
ATOM 1198 C C . ASP A 1 152 ? 3.762 21.502 16.143 1.00 53.47 152 ASP A C 1
ATOM 1200 O O . ASP A 1 152 ? 3.694 22.606 16.681 1.00 53.47 152 ASP A O 1
ATOM 1204 N N . VAL A 1 153 ? 3.543 20.365 16.818 1.00 52.59 153 VAL A N 1
ATOM 1205 C CA . VAL A 1 153 ? 3.259 20.291 18.265 1.00 52.59 153 VAL A CA 1
ATOM 1206 C C . VAL A 1 153 ? 4.519 20.534 19.107 1.00 52.59 153 VAL A C 1
ATOM 1208 O O . VAL A 1 153 ? 4.420 21.064 20.209 1.00 52.59 153 VAL A O 1
ATOM 1211 N N . LEU A 1 154 ? 5.708 20.208 18.587 1.00 50.34 154 LEU A N 1
ATOM 1212 C CA . LEU A 1 154 ? 6.998 20.479 19.241 1.00 50.34 154 LEU A CA 1
ATOM 1213 C C . LEU A 1 154 ? 7.517 21.913 19.009 1.00 50.34 154 LEU A C 1
ATOM 1215 O O . LEU A 1 154 ? 8.380 22.386 19.742 1.00 50.34 154 LEU A O 1
ATOM 1219 N N . ARG A 1 155 ? 6.969 22.640 18.029 1.00 49.12 155 ARG A N 1
ATOM 1220 C CA . ARG A 1 155 ? 7.357 24.021 17.689 1.00 49.12 155 ARG A CA 1
ATOM 1221 C C . ARG A 1 155 ? 6.791 25.189 18.524 1.00 49.12 155 ARG A C 1
ATOM 1223 O O . ARG A 1 155 ? 7.173 26.320 18.215 1.00 49.12 155 ARG A O 1
ATOM 1230 N N . PRO A 1 156 ? 5.957 25.025 19.568 1.00 46.50 156 PRO A N 1
ATOM 1231 C CA . PRO A 1 156 ? 5.598 26.158 20.424 1.00 46.50 156 PRO A CA 1
ATOM 1232 C C . PRO A 1 156 ? 6.664 26.528 21.471 1.00 46.50 156 PRO A C 1
ATOM 1234 O O . PRO A 1 156 ? 6.646 27.660 21.945 1.00 46.50 156 PRO A O 1
ATOM 1237 N N . ALA A 1 157 ? 7.583 25.622 21.840 1.00 49.66 157 ALA A N 1
ATOM 1238 C CA . ALA A 1 157 ? 8.495 25.841 22.974 1.00 49.66 157 ALA A CA 1
ATOM 1239 C C . ALA A 1 157 ? 9.859 26.467 22.606 1.00 49.66 157 ALA A C 1
ATOM 1241 O O . ALA A 1 157 ? 10.420 27.202 23.414 1.00 49.66 157 ALA A O 1
ATOM 1242 N N . ASP A 1 158 ? 10.357 26.284 21.379 1.00 46.50 158 ASP A N 1
ATOM 1243 C CA . ASP A 1 158 ? 11.712 26.737 21.001 1.00 46.50 158 ASP A CA 1
ATOM 1244 C C . ASP A 1 158 ? 11.790 28.196 20.509 1.00 46.50 158 ASP A C 1
ATOM 1246 O O . ASP A 1 158 ? 12.841 28.664 20.072 1.00 46.50 158 ASP A O 1
ATOM 1250 N N . ARG A 1 159 ? 10.696 28.969 20.587 1.00 45.06 159 ARG A N 1
ATOM 1251 C CA . ARG A 1 159 ? 10.698 30.391 20.179 1.00 45.06 159 ARG A CA 1
ATOM 1252 C C . ARG A 1 159 ? 11.086 31.372 21.291 1.00 45.06 159 ARG A C 1
ATOM 1254 O O . ARG A 1 159 ? 11.149 32.570 21.032 1.00 45.06 159 ARG A O 1
ATOM 1261 N N . LEU A 1 160 ? 11.373 30.882 22.498 1.00 49.56 160 LEU A N 1
ATOM 1262 C CA . LEU A 1 160 ? 11.824 31.679 23.647 1.00 49.56 160 LEU A CA 1
ATOM 1263 C C . LEU A 1 160 ? 13.279 31.378 24.038 1.00 49.56 160 LEU A C 1
ATOM 1265 O O . LEU A 1 160 ? 13.614 31.346 25.216 1.00 49.56 160 LEU A O 1
ATOM 1269 N N . GLN A 1 161 ? 14.160 31.178 23.058 1.00 50.09 161 GLN A N 1
ATOM 1270 C CA . GLN A 1 161 ? 15.610 31.221 23.282 1.00 50.09 161 GLN A CA 1
ATOM 1271 C C . GLN A 1 161 ? 16.356 31.615 21.999 1.00 50.09 161 GLN A C 1
ATOM 1273 O O . GLN A 1 161 ? 17.257 30.934 21.523 1.00 50.09 161 GLN A O 1
ATOM 1278 N N . ALA A 1 162 ? 15.997 32.771 21.433 1.00 44.09 162 ALA A N 1
ATOM 1279 C CA . ALA A 1 162 ? 16.990 33.552 20.703 1.00 44.09 162 ALA A CA 1
ATOM 1280 C C . ALA A 1 162 ? 17.933 34.146 21.757 1.00 44.09 162 ALA A C 1
ATOM 1282 O O . ALA A 1 162 ? 17.642 35.180 22.358 1.00 44.09 162 ALA A O 1
ATOM 1283 N N . ALA A 1 163 ? 18.995 33.401 22.054 1.00 47.81 163 ALA A N 1
ATOM 1284 C CA . ALA A 1 163 ? 20.109 33.882 22.843 1.00 47.81 163 ALA A CA 1
ATOM 1285 C C . ALA A 1 163 ? 20.784 35.069 22.131 1.00 47.81 163 ALA A C 1
ATOM 1287 O O . ALA A 1 163 ? 20.889 35.119 20.905 1.00 47.81 163 ALA A O 1
ATOM 1288 N N . ASP A 1 164 ? 21.184 36.013 22.969 1.00 49.31 164 ASP A N 1
ATOM 1289 C CA . ASP A 1 164 ? 21.952 37.238 22.766 1.00 49.31 164 ASP A CA 1
ATOM 1290 C C . ASP A 1 164 ? 23.065 37.142 21.687 1.00 49.31 164 ASP A C 1
ATOM 1292 O O . ASP A 1 164 ? 23.868 36.204 21.728 1.00 49.31 164 ASP A O 1
ATOM 1296 N N . PRO A 1 165 ? 23.172 38.076 20.715 1.00 50.78 165 PRO A N 1
ATOM 1297 C CA . PRO A 1 165 ? 24.263 38.081 19.748 1.00 50.78 165 PRO A CA 1
ATOM 1298 C C . PRO A 1 165 ? 25.485 38.774 20.357 1.00 50.78 165 PRO A C 1
ATOM 1300 O O . PRO A 1 165 ? 25.707 39.968 20.154 1.00 50.78 165 PRO A O 1
ATOM 1303 N N . GLY A 1 166 ? 26.294 38.025 21.100 1.00 48.84 166 GLY A N 1
ATOM 1304 C CA . GLY A 1 166 ? 27.449 38.623 21.752 1.00 48.84 166 GLY A CA 1
ATOM 1305 C C . GLY A 1 166 ? 28.465 37.655 22.324 1.00 48.84 166 GLY A C 1
ATOM 1306 O O . GLY A 1 166 ? 28.802 37.835 23.478 1.00 48.84 166 GLY A O 1
ATOM 1307 N N . GLU A 1 167 ? 28.992 36.699 21.550 1.00 42.53 167 GLU A N 1
ATOM 1308 C CA . GLU A 1 167 ? 30.380 36.232 21.737 1.00 42.53 167 GLU A CA 1
ATOM 1309 C C . GLU A 1 167 ? 30.980 35.645 20.437 1.00 42.53 167 GLU A C 1
ATOM 1311 O O . GLU A 1 167 ? 30.279 34.978 19.670 1.00 42.53 167 GLU A O 1
ATOM 1316 N N . PRO A 1 168 ? 32.271 35.910 20.147 1.00 44.94 168 PRO A N 1
ATOM 1317 C CA . PRO A 1 168 ? 32.954 35.420 18.955 1.00 44.94 168 PRO A CA 1
ATOM 1318 C C . PRO A 1 168 ? 33.351 33.941 19.083 1.00 44.94 168 PRO A C 1
ATOM 1320 O O . PRO A 1 168 ? 34.063 33.537 19.997 1.00 44.94 168 PRO A O 1
ATOM 1323 N N . SER A 1 169 ? 32.924 33.145 18.103 1.00 42.44 169 SER A N 1
ATOM 1324 C CA . SER A 1 169 ? 33.251 31.724 17.965 1.00 42.44 169 SER A CA 1
ATOM 1325 C C . SER A 1 169 ? 34.747 31.511 17.694 1.00 42.44 169 SER A C 1
ATOM 1327 O O . SER A 1 169 ? 35.228 31.793 16.595 1.00 42.44 169 SER A O 1
ATOM 1329 N N . GLU A 1 170 ? 35.469 30.932 18.656 1.00 40.00 170 GLU A N 1
ATOM 1330 C CA . GLU A 1 170 ? 36.712 30.213 18.369 1.00 40.00 170 GLU A CA 1
ATOM 1331 C C . GLU A 1 170 ? 36.408 28.999 17.477 1.00 40.00 170 GLU A C 1
ATOM 1333 O O . GLU A 1 170 ? 35.404 28.299 17.628 1.00 40.00 170 GLU A O 1
ATOM 1338 N N . ALA A 1 171 ? 37.271 28.796 16.488 1.00 39.72 171 ALA A N 1
ATOM 1339 C CA . ALA A 1 171 ? 37.120 27.811 15.436 1.00 39.72 171 ALA A CA 1
ATOM 1340 C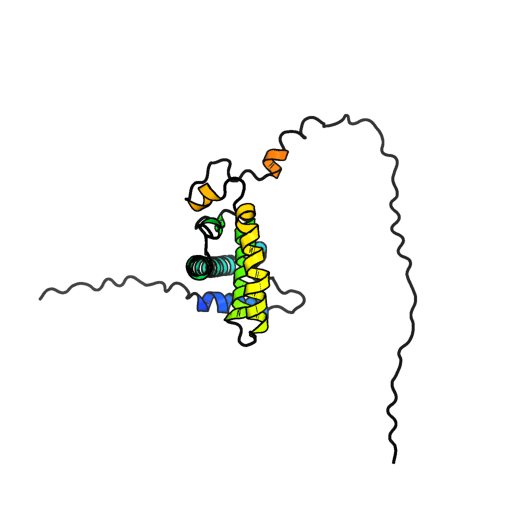 C . ALA A 1 171 ? 37.408 26.391 15.946 1.00 39.72 171 ALA A C 1
ATOM 1342 O O . ALA A 1 171 ? 38.557 26.033 16.208 1.00 39.72 171 ALA A O 1
ATOM 1343 N N . LEU A 1 172 ? 36.384 25.537 15.989 1.00 37.28 172 LEU A N 1
ATOM 1344 C CA . LEU A 1 172 ? 36.576 24.089 16.061 1.00 37.28 172 LEU A CA 1
ATOM 1345 C C . LEU A 1 172 ? 36.871 23.548 14.658 1.00 37.28 172 LEU A C 1
ATOM 1347 O O . LEU A 1 172 ? 35.983 23.354 13.829 1.00 37.28 172 LEU A O 1
ATOM 1351 N N . SER A 1 173 ? 38.159 23.319 14.404 1.00 34.06 173 SER A N 1
ATOM 1352 C CA . SER A 1 173 ? 38.654 22.560 13.257 1.00 34.06 173 SER A CA 1
ATOM 1353 C C . SER A 1 173 ? 38.236 21.093 13.374 1.00 34.06 173 SER A C 1
ATOM 1355 O O . SER A 1 173 ? 38.688 20.391 14.276 1.00 34.06 173 SER A O 1
ATOM 1357 N N . PHE A 1 174 ? 37.439 20.603 12.425 1.00 33.59 174 PHE A N 1
ATOM 1358 C CA . PHE A 1 174 ? 37.281 19.168 12.187 1.00 33.59 174 PHE A CA 1
ATOM 1359 C C . PHE A 1 174 ? 38.173 18.757 11.015 1.00 33.59 174 PHE A C 1
ATOM 1361 O O . PHE A 1 174 ? 37.856 18.996 9.851 1.00 33.59 174 PHE A O 1
ATOM 1368 N N . ALA A 1 175 ? 39.309 18.138 11.332 1.00 32.94 175 ALA A N 1
ATOM 1369 C CA . ALA A 1 175 ? 40.152 17.459 10.359 1.00 32.94 175 ALA A CA 1
ATOM 1370 C C . ALA A 1 175 ? 39.578 16.059 10.089 1.00 32.94 175 ALA A C 1
ATOM 1372 O O . ALA A 1 175 ? 39.683 15.167 10.928 1.00 32.94 175 ALA A O 1
ATOM 1373 N N . PHE A 1 176 ? 38.988 15.845 8.911 1.00 33.53 176 PHE A N 1
ATOM 1374 C CA . PHE A 1 176 ? 38.772 14.494 8.394 1.00 33.53 176 PHE A CA 1
ATOM 1375 C C . PHE A 1 176 ? 40.078 14.004 7.764 1.00 33.53 176 PHE A C 1
ATOM 1377 O O . PHE A 1 176 ? 40.454 14.414 6.667 1.00 33.53 176 PHE A O 1
ATOM 1384 N N . GLY A 1 177 ? 40.790 13.139 8.485 1.00 30.72 177 GLY A N 1
ATOM 1385 C CA . GLY A 1 177 ? 41.950 12.427 7.965 1.00 30.72 177 GLY A CA 1
ATOM 1386 C C . GLY A 1 177 ? 41.523 11.374 6.944 1.00 30.72 177 GLY A C 1
ATOM 1387 O O . GLY A 1 177 ? 41.054 10.304 7.317 1.00 30.72 177 GLY A O 1
ATOM 1388 N N . PHE A 1 178 ? 41.712 11.666 5.659 1.00 35.72 178 PHE A N 1
ATOM 1389 C CA . PHE A 1 178 ? 41.777 10.655 4.607 1.00 35.72 178 PHE A CA 1
ATOM 1390 C C . PHE A 1 178 ? 43.243 10.223 4.467 1.00 35.72 178 PHE A C 1
ATOM 1392 O O . PHE A 1 178 ? 44.048 10.930 3.862 1.00 35.72 178 PHE A O 1
ATOM 1399 N N . THR A 1 179 ? 43.620 9.076 5.032 1.00 42.94 179 THR A N 1
ATOM 1400 C CA . THR A 1 179 ? 44.873 8.408 4.663 1.00 42.94 179 THR A CA 1
ATOM 1401 C C . THR A 1 179 ? 44.609 7.517 3.456 1.00 42.94 179 THR A C 1
ATOM 1403 O O . THR A 1 179 ? 43.936 6.492 3.529 1.00 42.94 179 THR A O 1
ATOM 1406 N N . GLY A 1 180 ? 45.117 7.955 2.307 1.00 35.53 180 GLY A N 1
ATOM 1407 C CA . GLY A 1 180 ? 45.170 7.146 1.100 1.00 35.53 180 GLY A CA 1
ATOM 1408 C C . GLY A 1 180 ? 46.307 6.122 1.128 1.00 35.53 180 GLY A C 1
ATOM 1409 O O . GLY A 1 180 ? 47.369 6.369 1.693 1.00 35.53 180 GLY A O 1
ATOM 1410 N N . GLY A 1 181 ? 46.078 5.026 0.401 1.00 34.53 181 GLY A N 1
ATOM 1411 C CA . GLY A 1 181 ? 47.099 4.345 -0.396 1.00 34.53 181 GLY A CA 1
ATOM 1412 C C . GLY A 1 181 ? 47.740 3.094 0.208 1.00 34.53 181 GLY A C 1
ATOM 1413 O O . GLY A 1 181 ? 48.655 3.188 1.015 1.00 34.53 181 GLY A O 1
ATOM 1414 N N . SER A 1 182 ? 47.439 1.921 -0.351 1.00 36.28 182 SER A N 1
ATOM 1415 C CA . SER A 1 182 ? 48.288 1.339 -1.408 1.00 36.28 182 SER A CA 1
ATOM 1416 C C . SER A 1 182 ? 47.836 -0.063 -1.825 1.00 36.28 182 SER A C 1
ATOM 1418 O O . SER A 1 182 ? 47.232 -0.813 -1.068 1.00 36.28 182 SER A O 1
ATOM 1420 N N . ALA A 1 183 ? 48.138 -0.347 -3.089 1.00 43.56 183 ALA A N 1
ATOM 1421 C CA . ALA A 1 183 ? 47.857 -1.531 -3.883 1.00 43.56 183 ALA A CA 1
ATOM 1422 C C . ALA A 1 183 ? 48.327 -2.864 -3.281 1.00 43.56 183 ALA A C 1
ATOM 1424 O O . ALA A 1 183 ? 49.313 -2.875 -2.556 1.00 43.56 183 ALA A O 1
ATOM 1425 N N . MET A 1 184 ? 47.739 -3.982 -3.741 1.00 36.31 184 MET A N 1
ATOM 1426 C CA . MET A 1 184 ? 48.497 -5.182 -4.135 1.00 36.31 184 MET A CA 1
ATOM 1427 C C . MET A 1 184 ? 47.703 -6.144 -5.045 1.00 36.31 184 MET A C 1
ATOM 1429 O O . MET A 1 184 ? 46.587 -6.550 -4.745 1.00 36.31 184 MET A O 1
ATOM 1433 N N . SER A 1 185 ? 48.392 -6.523 -6.126 1.00 38.38 185 SER A N 1
ATOM 1434 C CA . SER A 1 185 ? 48.412 -7.799 -6.858 1.00 38.38 185 SER A CA 1
ATOM 1435 C C . SER A 1 185 ? 47.171 -8.393 -7.535 1.00 38.38 185 SER A C 1
ATOM 1437 O O . SER A 1 185 ? 46.355 -9.093 -6.945 1.00 38.38 185 SER A O 1
ATOM 1439 N N . SER A 1 186 ? 47.209 -8.301 -8.870 1.00 41.53 186 SER A N 1
ATOM 1440 C CA . SER A 1 186 ? 46.685 -9.314 -9.793 1.00 41.53 186 SER A CA 1
ATOM 1441 C C . SER A 1 186 ? 47.334 -10.683 -9.551 1.00 41.53 186 SER A C 1
ATOM 1443 O O . SER A 1 186 ? 48.550 -10.817 -9.684 1.00 41.53 186 SER A O 1
ATOM 1445 N N . MET A 1 187 ? 46.525 -11.716 -9.311 1.00 39.12 187 MET A N 1
ATOM 1446 C CA . MET A 1 187 ? 46.915 -13.112 -9.532 1.00 39.12 187 MET A CA 1
ATOM 1447 C C . MET A 1 187 ? 46.302 -13.609 -10.842 1.00 39.12 187 MET A C 1
ATOM 1449 O O . MET A 1 187 ? 45.087 -13.723 -10.982 1.00 39.12 187 MET A O 1
ATOM 1453 N N . ARG A 1 188 ? 47.175 -13.899 -11.811 1.00 40.47 188 ARG A N 1
ATOM 1454 C CA . ARG A 1 188 ? 46.862 -14.675 -13.013 1.00 40.47 188 ARG A CA 1
ATOM 1455 C C . ARG A 1 188 ? 46.850 -16.155 -12.631 1.00 40.47 188 ARG A C 1
ATOM 1457 O O . ARG A 1 188 ? 47.883 -16.675 -12.220 1.00 40.47 188 ARG A O 1
ATOM 1464 N N . PHE A 1 189 ? 45.719 -16.830 -12.806 1.00 45.09 189 PHE A N 1
ATOM 1465 C CA . PHE A 1 189 ? 45.667 -18.291 -12.781 1.00 45.09 189 PHE A CA 1
ATOM 1466 C C . PHE A 1 189 ? 46.044 -18.830 -14.163 1.00 45.09 189 PHE A C 1
ATOM 1468 O O . PHE A 1 189 ? 45.344 -18.593 -15.146 1.00 45.09 189 PHE A O 1
ATOM 1475 N N . GLY A 1 190 ? 47.184 -19.518 -14.232 1.00 41.12 190 GLY A N 1
ATOM 1476 C CA . GLY A 1 190 ? 47.585 -20.323 -15.380 1.00 41.12 190 GLY A CA 1
ATOM 1477 C C . GLY A 1 190 ? 46.920 -21.697 -15.324 1.00 41.12 190 GLY A C 1
ATOM 1478 O O . GLY A 1 190 ? 46.947 -22.362 -14.292 1.00 41.12 190 GLY A O 1
ATOM 1479 N N . VAL A 1 191 ? 46.328 -22.107 -16.443 1.00 53.59 191 VAL A N 1
ATOM 1480 C CA . VAL A 1 191 ? 45.819 -23.461 -16.695 1.00 53.59 191 VAL A CA 1
ATOM 1481 C C . VAL A 1 191 ? 46.975 -24.315 -17.231 1.00 53.59 191 VAL A C 1
ATOM 1483 O O . VAL A 1 191 ? 47.622 -23.879 -18.184 1.00 53.59 191 VAL A O 1
ATOM 1486 N N . PRO A 1 192 ? 47.254 -25.515 -16.690 1.00 59.12 192 PRO A N 1
ATOM 1487 C CA . PRO A 1 192 ? 48.175 -26.444 -17.324 1.00 59.12 192 PRO A CA 1
ATOM 1488 C C . PRO A 1 192 ? 47.426 -27.343 -18.317 1.00 59.12 192 PRO A C 1
ATOM 1490 O O . PRO A 1 192 ? 46.488 -28.051 -17.956 1.00 59.12 192 PRO A O 1
ATOM 1493 N N . THR A 1 193 ? 47.868 -27.338 -19.572 1.00 60.22 193 THR A N 1
ATOM 1494 C CA . THR A 1 193 ? 47.587 -28.399 -20.546 1.00 60.22 193 THR A CA 1
ATOM 1495 C C . THR A 1 193 ? 48.585 -29.535 -20.336 1.00 60.22 193 THR A C 1
ATOM 1497 O O . THR A 1 193 ? 49.791 -29.314 -20.441 1.00 60.22 193 THR A O 1
ATOM 1500 N N . GLY A 1 194 ? 48.084 -30.733 -20.036 1.00 56.94 194 GLY A N 1
ATOM 1501 C CA . GLY A 1 194 ? 48.858 -31.973 -19.989 1.00 56.94 194 GLY A CA 1
ATOM 1502 C C . GLY A 1 194 ? 48.420 -32.910 -21.113 1.00 56.94 194 GLY A C 1
ATOM 1503 O O . GLY A 1 194 ? 47.220 -33.120 -21.289 1.00 56.94 194 GLY A O 1
ATOM 1504 N N . HIS A 1 195 ? 49.411 -33.391 -21.865 1.00 54.56 195 HIS A N 1
ATOM 1505 C CA . HIS A 1 195 ? 49.340 -34.442 -22.883 1.00 54.56 195 HIS A CA 1
ATOM 1506 C C . HIS A 1 195 ? 49.168 -35.833 -22.271 1.00 54.56 195 HIS A C 1
ATOM 1508 O O . HIS A 1 195 ? 49.668 -36.035 -21.141 1.00 54.56 195 HIS A O 1
#

Organism: Saccharothrix syringae (NCBI:txid103733)

pLDDT: mean 75.83, std 22.38, range [30.72, 98.38]

Secondary structure (DSSP, 8-state):
--PPP--------PPPHHHHHHHHHHHHHHS-GGG---TT-GGGS-HHHHHHHHHHHHHHHHHHHHHT--SGGGPPPGGGGG-HHHHHHHHHHHHHHHHHHTSTT--HHHHHHIIIIIHHHHHHHHHHHH-S-HHHHHTT---GGGG--HHHHHTTSGGG----S------------------------PPPP--

Sequence (195 aa):
MTDQPIDSASTATEPSAEHDVVMLLALLDAEPAAIRRTPWTWAALSKQEIAALRRTVRRWVNDYNVVHAVTSREVIPDCWELHPGLAHDLAVMVWVYYDTHHDPRSTPLMAGDYHLRYLPAFRARLDHLLGGDPASCRAGEHPASWRTSPGDVLRPADRLQAADPGEPSEALSFAFGFTGGSAMSSMRFGVPTGH

Foldseek 3Di:
DDDDDDPPPPPPPDQDLVNLVVVLVVQQVVDDPVDRDDLLDCVSDDPVSNVSLVVLLVVVLVVCQVPPDPDLLQRDAPCQVVQVQSSSLSSVLSVLCCCQPPPPPHDVVSVVCNVPPSSVVSSVCSCVSQPDCVPCVNVVHDDPCSPCPVVNVVPPPPPPDPDDPDDDDDDDDDDDDDDDDDDDDDDDDDDDDDD